Protein AF-A0A955XQ54-F1 (afdb_monomer_lite)

Sequence (268 aa):
TLQIRGTPEPMAGLVHAFRVGNFIPEPGVRHPVYFVSRCQRRDYAEAIDALRSRQDGAPFAVMLPTDRFIAEDTLRQMSALGVPLLPLSDVIGLSASGLAALADPLRFFAGIGRRGAGPAPVSAEVVARAVVCRPGGDPTWRDLDEPAYRDLVAAVDEYEIFADERGRTAARTIDGERQRRTGIQASYFQLLRACAEYRGYYDPGADLRFDEIYKDPKQNFVRARQAIDVKTNDNWKLFKSRIVDNHAEYEFSPDPNTSFALVFQPTS

Radius of gyration: 21.2 Å; chains: 1; bounding box: 57×49×60 Å

Secondary structure (DSSP, 8-state):
--------EE-TT-TTEEEEEEE-SSTT--EEEEEE--SSHHHHHHHHHHHHHHHTT---EEEES-STTS-HHHHHHHHHTT--EEEHHHHEEEETTEEEE-S-HHHHHTTTT--SS---SS-----EEEEEE-TTS--EEEEE-HHHHHHHHHTGGGSSEEEETTTTEEEEEETTEEEEE----HHHHHHHHHHHHSSS-B-TTTSGGGTTT-S-HHHHHHHHHHHHS-EETTEESSEEEEEETTEEEEEE-PPTT--EEEEEPPP-

Foldseek 3Di:
DFDFDDDWADDPPQPQKTFRGWGDPDPPDTATEMEDEDDAQVSVVVNVVVVVVVCVLPWHEYEYCACPHHDVVNVVVCLQSLHFYHHCVQQWDQDPVGIDGPDDVCVRCVRTRVRPPHDDPPNQPQFWWKFWDAFQGDTDIDGDHPVRVVVVVVCLVNAQFEAALVQQKIWHADPNDIDIDHPHDNLLLVLVVCQAPDDPWADQVPPPPQVPVDPCRPVSPVVSQVRTWDADPNATQAWGWDADPNDIIIHGDGDHRHTYMHIHGDDD

pLDDT: mean 82.45, std 13.75, range [33.75, 98.38]

Structure (mmCIF, N/CA/C/O backbone):
data_AF-A0A955XQ54-F1
#
_entry.id   AF-A0A955XQ54-F1
#
loop_
_atom_site.group_PDB
_atom_site.id
_atom_site.type_symbol
_atom_site.label_atom_id
_atom_site.label_alt_id
_atom_site.label_comp_id
_atom_site.label_asym_id
_atom_site.label_entity_id
_atom_site.label_seq_id
_atom_site.pdbx_PDB_ins_code
_atom_site.Cartn_x
_atom_site.Cartn_y
_atom_site.Cartn_z
_atom_site.occupancy
_atom_site.B_iso_or_equiv
_atom_site.auth_seq_id
_atom_site.auth_comp_id
_atom_site.auth_asym_id
_atom_site.auth_atom_id
_atom_site.pdbx_PDB_model_num
ATOM 1 N N . THR A 1 1 ? -25.061 16.504 7.831 1.00 39.47 1 THR A N 1
ATOM 2 C CA . THR A 1 1 ? -24.069 17.169 8.705 1.00 39.47 1 THR A CA 1
ATOM 3 C C . THR A 1 1 ? -23.792 16.276 9.890 1.00 39.47 1 THR A C 1
ATOM 5 O O . THR A 1 1 ? -24.739 15.950 10.598 1.00 39.47 1 THR A O 1
ATOM 8 N N . LEU A 1 2 ? -22.549 15.827 10.090 1.00 43.78 2 LEU A N 1
ATOM 9 C CA . LEU A 1 2 ? -22.198 15.045 11.277 1.00 43.78 2 LEU A CA 1
ATOM 10 C C . LEU A 1 2 ? -22.283 15.957 12.501 1.00 43.78 2 LEU A C 1
ATOM 12 O O . LEU A 1 2 ? -21.568 16.951 12.583 1.00 43.78 2 LEU A O 1
ATOM 16 N N . GLN A 1 3 ? -23.182 15.654 13.429 1.00 48.12 3 GLN A N 1
ATOM 17 C CA . GLN A 1 3 ? -23.269 16.384 14.687 1.00 48.12 3 GLN A CA 1
ATOM 18 C C . GLN A 1 3 ? -22.650 15.532 15.788 1.00 48.12 3 GLN A C 1
ATOM 20 O O . GLN A 1 3 ? -23.356 14.832 16.508 1.00 48.12 3 GLN A O 1
ATOM 25 N N . ILE A 1 4 ? -21.325 15.604 15.923 1.00 53.31 4 ILE A N 1
ATOM 26 C CA . ILE A 1 4 ? -20.666 15.157 17.151 1.00 53.31 4 ILE A CA 1
ATOM 27 C C . ILE A 1 4 ? -21.007 16.207 18.212 1.00 53.31 4 ILE A C 1
ATOM 29 O O . ILE A 1 4 ? -20.434 17.293 18.239 1.00 53.31 4 ILE A O 1
ATOM 33 N N . ARG A 1 5 ? -22.026 15.924 19.026 1.00 52.56 5 ARG A N 1
ATOM 34 C CA . ARG A 1 5 ? -22.402 16.755 20.174 1.00 52.56 5 ARG A CA 1
ATOM 35 C C . ARG A 1 5 ? -21.844 16.104 21.436 1.00 52.56 5 ARG A C 1
ATOM 37 O O . ARG A 1 5 ? -22.238 14.984 21.763 1.00 52.56 5 ARG A O 1
ATOM 44 N N . GLY A 1 6 ? -20.945 16.794 22.127 1.00 57.03 6 GLY A N 1
ATOM 45 C CA . GLY A 1 6 ? -20.394 16.343 23.401 1.00 57.03 6 GLY A CA 1
ATOM 46 C C . GLY A 1 6 ? -19.172 17.153 23.815 1.00 57.03 6 GLY A C 1
ATOM 47 O O . GLY A 1 6 ? -18.387 17.575 22.970 1.00 57.03 6 GLY A O 1
ATOM 48 N N . THR A 1 7 ? -19.021 17.371 25.117 1.00 71.88 7 THR A N 1
ATOM 49 C CA . THR A 1 7 ? -17.736 17.769 25.697 1.00 71.88 7 THR A CA 1
ATOM 50 C C . THR A 1 7 ? -16.864 16.513 25.762 1.00 71.88 7 THR A C 1
ATOM 52 O O . THR A 1 7 ? -17.395 15.463 26.123 1.00 71.88 7 THR A O 1
ATOM 55 N N . PRO A 1 8 ? -15.566 16.564 25.417 1.00 82.56 8 PRO A N 1
ATOM 56 C CA . PRO A 1 8 ? -14.686 15.414 25.583 1.00 82.56 8 PRO A CA 1
ATOM 57 C C . PRO A 1 8 ? -14.692 14.918 27.036 1.00 82.56 8 PRO A C 1
ATOM 59 O O . PRO A 1 8 ? -14.317 15.648 27.951 1.00 82.56 8 PRO A O 1
ATOM 62 N N . GLU A 1 9 ? -15.114 13.675 27.241 1.00 87.75 9 GLU A N 1
ATOM 63 C CA . GLU A 1 9 ? -15.200 13.030 28.552 1.00 87.75 9 GLU A CA 1
ATOM 64 C C . GLU A 1 9 ? -14.071 11.999 28.686 1.00 87.75 9 GLU A C 1
ATOM 66 O O . GLU A 1 9 ? -14.018 11.055 27.892 1.00 87.75 9 GLU A O 1
ATOM 71 N N . PRO A 1 10 ? -13.155 12.135 29.661 1.00 89.94 10 PRO A N 1
ATOM 72 C CA . PRO A 1 10 ? -12.117 11.137 29.895 1.00 89.94 10 PRO A CA 1
ATOM 73 C C . PRO A 1 10 ? -12.715 9.772 30.242 1.00 89.94 10 PRO A C 1
ATOM 75 O O . PRO A 1 10 ? -13.623 9.660 31.068 1.00 89.94 10 PRO A O 1
ATOM 78 N N . MET A 1 11 ? -12.169 8.709 29.656 1.00 91.44 11 MET A N 1
ATOM 79 C CA . MET A 1 11 ? -12.581 7.348 29.974 1.00 91.44 11 MET A CA 1
ATOM 80 C C . MET A 1 11 ? -11.874 6.874 31.242 1.00 91.44 11 MET A C 1
ATOM 82 O O . MET A 1 11 ? -10.660 6.687 31.25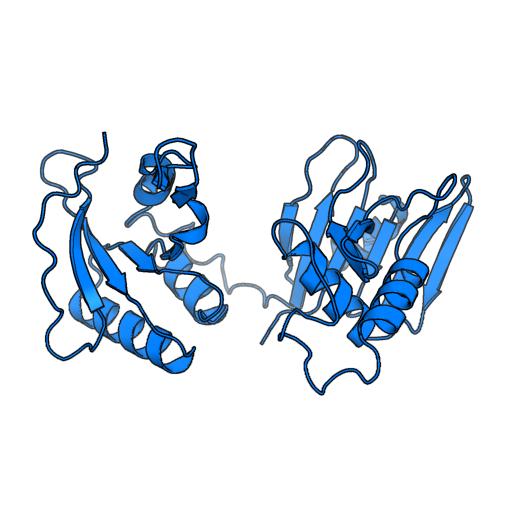6 1.00 91.44 11 MET A O 1
ATOM 86 N N . ALA A 1 12 ? -12.641 6.638 32.310 1.00 86.81 12 ALA A N 1
ATOM 87 C CA . ALA A 1 12 ? -12.102 6.228 33.607 1.00 86.81 12 ALA A CA 1
ATOM 88 C C . ALA A 1 12 ? -11.124 5.047 33.469 1.00 86.81 12 ALA A C 1
ATOM 90 O O . ALA A 1 12 ? -11.475 4.030 32.877 1.00 86.81 12 ALA A O 1
ATOM 91 N N . GLY A 1 13 ? -9.900 5.170 33.983 1.00 85.50 13 GLY A N 1
ATOM 92 C CA . GLY A 1 13 ? -8.890 4.103 33.938 1.00 85.50 13 GLY A CA 1
ATOM 93 C C . GLY A 1 13 ? -8.251 3.827 32.569 1.00 85.50 13 GLY A C 1
ATOM 94 O O . GLY A 1 13 ? -7.482 2.881 32.466 1.00 85.50 13 GLY A O 1
ATOM 95 N N . LEU A 1 14 ? -8.532 4.620 31.528 1.00 88.88 14 LEU A N 1
ATOM 96 C CA . LEU A 1 14 ? -7.862 4.521 30.228 1.00 88.88 14 LEU A CA 1
ATOM 97 C C . LEU A 1 14 ? -7.190 5.846 29.913 1.00 88.88 14 LEU A C 1
ATOM 99 O O . LEU A 1 14 ? -7.897 6.787 29.589 1.00 88.88 14 LEU A O 1
ATOM 103 N N . VAL A 1 15 ? -5.850 5.884 29.966 1.00 87.25 15 VAL A N 1
ATOM 104 C CA . VAL A 1 15 ? -5.035 7.119 29.946 1.00 87.25 15 VAL A CA 1
ATOM 105 C C . VAL A 1 15 ? -5.442 8.108 28.845 1.00 87.25 15 VAL A C 1
ATOM 107 O O . VAL A 1 15 ? -6.371 8.847 29.053 1.00 87.25 15 VAL A O 1
ATOM 110 N N . HIS A 1 16 ? -4.859 8.225 27.667 1.00 89.31 16 HIS A N 1
ATOM 111 C CA . HIS A 1 16 ? -5.304 9.248 26.699 1.00 89.31 16 HIS A CA 1
ATOM 112 C C . HIS A 1 16 ? -6.510 8.775 25.853 1.00 89.31 16 HIS A C 1
ATOM 114 O O . HIS A 1 16 ? -6.396 8.639 24.633 1.00 89.31 16 HIS A O 1
ATOM 120 N N . ALA A 1 17 ? -7.614 8.374 26.492 1.00 91.75 17 ALA A N 1
ATOM 121 C CA . ALA A 1 17 ? -8.844 7.937 25.825 1.00 91.75 17 ALA A CA 1
ATOM 122 C C . ALA A 1 17 ? -10.040 8.780 26.285 1.00 91.75 17 ALA A C 1
ATOM 124 O O . ALA A 1 17 ? -10.295 8.921 27.480 1.00 91.75 17 ALA A O 1
ATOM 125 N N . PHE A 1 18 ? -10.792 9.317 25.328 1.00 91.81 18 PHE A N 1
ATOM 126 C CA . PHE A 1 18 ? -11.895 10.241 25.579 1.00 91.81 18 PHE A CA 1
ATOM 127 C C . PHE A 1 18 ? -13.126 9.814 24.793 1.00 91.81 18 PHE A C 1
ATOM 129 O O . PHE A 1 18 ? -13.015 9.426 23.633 1.00 91.81 18 PHE A O 1
ATOM 136 N N . ARG A 1 19 ? -14.316 9.929 25.374 1.00 90.81 19 ARG A N 1
ATOM 137 C CA . ARG A 1 19 ? -15.561 9.951 24.607 1.00 90.81 19 ARG A CA 1
ATOM 138 C C . ARG A 1 19 ? -15.749 11.363 24.070 1.00 90.81 19 ARG A C 1
ATOM 140 O O . ARG A 1 19 ? -15.846 12.305 24.846 1.00 90.81 19 ARG A O 1
ATOM 147 N N . VAL A 1 20 ? -15.793 11.517 22.753 1.00 89.12 20 VAL A N 1
ATOM 148 C CA . VAL A 1 20 ? -15.894 12.839 22.105 1.00 89.12 20 VAL A CA 1
ATOM 149 C C . VAL A 1 20 ? -17.312 13.171 21.652 1.00 89.12 20 VAL A C 1
ATOM 151 O O . VAL A 1 20 ? -17.613 14.319 21.345 1.00 89.12 20 VAL A O 1
ATOM 154 N N . GLY A 1 21 ? -18.210 12.187 21.644 1.00 86.75 21 GLY A N 1
ATOM 155 C CA . GLY A 1 21 ? -19.627 12.408 21.396 1.00 86.75 21 GLY A CA 1
ATOM 156 C C . GLY A 1 21 ? -20.337 11.138 20.958 1.00 86.75 21 GLY A C 1
ATOM 157 O O . GLY A 1 21 ? -19.950 10.028 21.330 1.00 86.75 21 GLY A O 1
ATOM 158 N N . ASN A 1 22 ? -21.399 11.314 20.173 1.00 84.69 22 ASN A N 1
ATOM 159 C CA . ASN A 1 22 ? -22.160 10.217 19.592 1.00 84.69 22 ASN A CA 1
ATOM 160 C C . ASN A 1 22 ? -22.421 10.478 18.107 1.00 84.69 22 ASN A C 1
ATOM 162 O O . ASN A 1 22 ? -22.741 11.602 17.720 1.00 84.69 22 ASN A O 1
ATOM 166 N N . PHE A 1 23 ? -22.336 9.426 17.302 1.00 80.81 23 PHE A N 1
ATOM 167 C CA . PHE A 1 23 ? -22.879 9.382 15.956 1.00 80.81 23 PHE A CA 1
ATOM 168 C C . PHE A 1 23 ? -24.350 8.958 16.018 1.00 80.81 23 PHE A C 1
ATOM 170 O O . PHE A 1 23 ? -24.703 8.005 16.715 1.00 80.81 23 PHE A O 1
ATOM 177 N N . ILE A 1 24 ? -25.207 9.694 15.310 1.00 77.94 24 ILE A N 1
ATOM 178 C CA . ILE A 1 24 ? -26.658 9.488 15.284 1.00 77.94 24 ILE A CA 1
ATOM 179 C C . ILE A 1 24 ? -27.052 9.272 13.819 1.00 77.94 24 ILE A C 1
ATOM 181 O O . ILE A 1 24 ? -27.265 10.261 13.114 1.00 77.94 24 ILE A O 1
ATOM 185 N N . PRO A 1 25 ? -27.076 8.018 13.330 1.00 70.12 25 PRO A N 1
ATOM 186 C CA . PRO A 1 25 ? -27.457 7.738 11.947 1.00 70.12 25 PRO A CA 1
ATOM 187 C C . PRO A 1 25 ? -28.949 7.988 11.712 1.00 70.12 25 PRO A C 1
ATOM 189 O O . PRO A 1 25 ? -29.330 8.525 10.677 1.00 70.12 25 PRO A O 1
ATOM 192 N N . GLU A 1 26 ? -29.781 7.636 12.694 1.00 70.56 26 GLU A N 1
ATOM 193 C CA . GLU A 1 26 ? -31.239 7.745 12.659 1.00 70.56 26 GLU A CA 1
ATOM 194 C C . GLU A 1 26 ? -31.766 8.175 14.040 1.00 70.56 26 GLU A C 1
ATOM 196 O O . GLU A 1 26 ? -31.098 7.947 15.059 1.00 70.56 26 GLU A O 1
ATOM 201 N N . PRO A 1 27 ? -32.954 8.802 14.122 1.00 71.62 27 PRO A N 1
ATOM 202 C CA . PRO A 1 27 ? -33.563 9.160 15.398 1.00 71.62 27 PRO A CA 1
ATOM 203 C C . PRO A 1 27 ? -33.673 7.949 16.339 1.00 71.62 27 PRO A C 1
ATOM 205 O O . PRO A 1 27 ? -34.246 6.926 15.989 1.00 71.62 27 PRO A O 1
ATOM 208 N N . GLY A 1 28 ? -33.129 8.071 17.552 1.00 73.12 28 GLY A N 1
ATOM 209 C CA . GLY A 1 28 ? -33.161 7.010 18.569 1.00 73.12 28 GLY A CA 1
ATOM 210 C C . GLY A 1 28 ? -31.964 6.053 18.556 1.00 73.12 28 GLY A C 1
ATOM 211 O O . GLY A 1 28 ? -31.712 5.412 19.573 1.00 73.12 28 GLY A O 1
ATOM 212 N N . VAL A 1 29 ? -31.164 6.023 17.486 1.00 76.62 29 VAL A N 1
ATOM 213 C CA . VAL A 1 29 ? -29.937 5.214 17.410 1.00 76.62 29 VAL A CA 1
ATOM 214 C C . VAL A 1 29 ? -28.728 6.090 17.735 1.00 76.62 29 VAL A C 1
ATOM 216 O O . VAL A 1 29 ? -28.524 7.135 17.120 1.00 76.62 29 VAL A O 1
ATOM 219 N N . ARG A 1 30 ? -27.924 5.693 18.729 1.00 83.12 30 ARG A N 1
ATOM 220 C CA . ARG A 1 30 ? -26.736 6.448 19.155 1.00 83.12 30 ARG A CA 1
ATOM 221 C C . ARG A 1 30 ? -25.546 5.520 19.315 1.00 83.12 30 ARG A C 1
ATOM 223 O O . ARG A 1 30 ? -25.596 4.590 20.113 1.00 83.12 30 ARG A O 1
ATOM 230 N N . HIS A 1 31 ? -24.467 5.835 18.615 1.00 86.00 31 HIS A N 1
ATOM 231 C CA . HIS A 1 31 ? -23.205 5.116 18.722 1.00 86.00 31 HIS A CA 1
ATOM 232 C C . HIS A 1 31 ? -22.140 6.032 19.317 1.00 86.00 31 HIS A C 1
ATOM 234 O O . HIS A 1 31 ? -21.920 7.116 18.770 1.00 86.00 31 HIS A O 1
ATOM 240 N N . PRO A 1 32 ? -21.479 5.661 20.424 1.00 90.06 32 PRO A N 1
ATOM 241 C CA . PRO A 1 32 ? -20.440 6.497 20.991 1.00 90.06 32 PRO A CA 1
ATOM 242 C C . PRO A 1 32 ? -19.236 6.575 20.051 1.00 90.06 32 PRO A C 1
ATOM 244 O O . PRO A 1 32 ? -18.858 5.605 19.392 1.00 90.06 32 PRO A O 1
ATOM 247 N N . VAL A 1 33 ? -18.638 7.762 20.007 1.00 89.44 33 VAL A N 1
ATOM 248 C CA . VAL A 1 33 ? -17.391 8.021 19.291 1.00 89.44 33 VA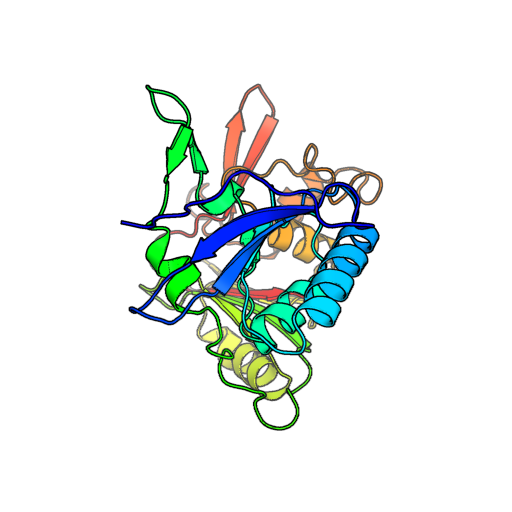L A CA 1
ATOM 249 C C . VAL A 1 33 ? -16.317 8.303 20.328 1.00 89.44 33 VAL A C 1
ATOM 251 O O . VAL A 1 33 ? -16.465 9.205 21.161 1.00 89.44 33 VAL A O 1
ATOM 254 N N . TYR A 1 34 ? -15.248 7.520 20.280 1.00 93.25 34 TYR A N 1
ATOM 255 C CA . TYR A 1 34 ? -14.091 7.669 21.149 1.00 93.25 34 TYR A CA 1
ATOM 256 C C . TYR A 1 34 ? -12.928 8.282 20.385 1.00 93.25 34 TYR A C 1
ATOM 258 O O . TYR A 1 34 ? -12.768 8.026 19.201 1.00 93.25 34 TYR A O 1
ATOM 266 N N . PHE A 1 35 ? -12.097 9.057 21.065 1.00 92.69 35 PHE A N 1
ATOM 267 C CA . PHE A 1 35 ? -10.780 9.458 20.600 1.00 92.69 35 PHE A CA 1
ATOM 268 C C . PHE A 1 35 ? -9.726 8.777 21.466 1.00 92.69 35 PHE A C 1
ATOM 270 O O . PHE A 1 35 ? -9.763 8.888 22.695 1.00 92.69 35 PHE A O 1
ATOM 277 N N . VAL A 1 36 ? -8.789 8.076 20.834 1.00 93.50 36 VAL A N 1
ATOM 278 C CA . VAL A 1 36 ? -7.686 7.390 21.508 1.00 93.50 36 VAL A CA 1
ATOM 279 C C . VAL A 1 36 ? -6.380 7.876 20.907 1.00 93.50 36 VAL A C 1
ATOM 281 O O . VAL A 1 36 ? -6.155 7.743 19.709 1.00 93.50 36 VAL A O 1
ATOM 284 N N . SER A 1 37 ? -5.506 8.416 21.753 1.00 92.62 37 SER A N 1
ATOM 285 C CA . SER A 1 37 ? -4.156 8.824 21.365 1.00 92.62 37 SER A CA 1
ATOM 286 C C . SER A 1 37 ? -3.135 7.994 22.133 1.00 92.62 37 SER A C 1
ATOM 288 O O . SER A 1 37 ? -3.130 7.996 23.361 1.00 92.62 37 SER A O 1
ATOM 290 N N . ARG A 1 38 ? -2.295 7.234 21.438 1.00 88.69 38 ARG A N 1
ATOM 291 C CA . ARG A 1 38 ? -1.159 6.492 22.005 1.00 88.69 38 ARG A CA 1
ATOM 292 C C . ARG A 1 38 ? 0.015 6.544 21.032 1.00 88.69 38 ARG A C 1
ATOM 294 O O . ARG A 1 38 ? -0.161 6.870 19.858 1.00 88.69 38 ARG A O 1
ATOM 301 N N . CYS A 1 39 ? 1.197 6.193 21.527 1.00 85.31 39 CYS A N 1
ATOM 302 C CA . CYS A 1 39 ? 2.436 6.190 20.746 1.00 85.31 39 CYS A CA 1
ATOM 303 C C . CYS A 1 39 ? 3.047 4.785 20.602 1.00 85.31 39 CYS A C 1
ATOM 305 O O . CYS A 1 39 ? 4.140 4.653 20.060 1.00 85.31 39 CYS A O 1
ATOM 307 N N . GLN A 1 40 ? 2.376 3.739 21.098 1.00 81.31 40 GLN A N 1
ATOM 308 C CA . GLN A 1 40 ? 2.851 2.354 21.040 1.00 81.31 40 GLN A CA 1
ATOM 309 C C . GLN A 1 40 ? 1.722 1.392 20.656 1.00 81.31 40 GLN A C 1
ATOM 311 O O . GLN A 1 40 ? 0.567 1.594 21.036 1.00 81.31 40 GLN A O 1
ATOM 316 N N . ARG A 1 41 ? 2.074 0.312 19.940 1.00 82.31 41 ARG A N 1
ATOM 317 C CA . ARG A 1 41 ? 1.126 -0.726 19.484 1.00 82.31 41 ARG A CA 1
ATOM 318 C C . ARG A 1 41 ? 0.385 -1.397 20.636 1.00 82.31 41 ARG A C 1
ATOM 320 O O . ARG A 1 41 ? -0.835 -1.528 20.593 1.00 82.31 41 ARG A O 1
ATOM 327 N N . ARG A 1 42 ? 1.122 -1.781 21.683 1.00 81.06 42 ARG A N 1
ATOM 328 C CA . ARG A 1 42 ? 0.566 -2.441 22.872 1.00 81.06 42 ARG A CA 1
ATOM 329 C C . ARG A 1 42 ? -0.487 -1.573 23.562 1.00 81.06 42 ARG A C 1
ATOM 331 O O . ARG A 1 42 ? -1.561 -2.068 23.882 1.00 81.06 42 ARG A O 1
ATOM 338 N N . ASP A 1 43 ? -0.204 -0.284 23.722 1.00 85.38 43 ASP A N 1
ATOM 339 C CA . ASP A 1 43 ? -1.107 0.641 24.412 1.00 85.38 43 ASP A CA 1
ATOM 340 C C . ASP A 1 43 ? -2.409 0.871 23.636 1.00 85.38 43 ASP A C 1
ATOM 342 O O . ASP A 1 43 ? -3.467 1.074 24.237 1.00 85.38 43 ASP A O 1
ATOM 346 N N . TYR A 1 44 ? -2.346 0.861 22.299 1.00 87.62 44 TYR A N 1
ATOM 347 C CA . TYR A 1 44 ? -3.544 0.925 21.464 1.00 87.62 44 TYR A CA 1
ATOM 348 C C . TYR A 1 44 ? -4.391 -0.334 21.600 1.00 87.62 44 TYR A C 1
ATOM 350 O O . TYR A 1 44 ? -5.600 -0.210 21.789 1.00 87.62 44 TYR A O 1
ATOM 358 N N . ALA A 1 45 ? -3.774 -1.519 21.542 1.00 84.94 45 ALA A N 1
ATOM 359 C CA . ALA A 1 45 ? -4.486 -2.783 21.717 1.00 84.94 45 ALA A CA 1
ATOM 360 C C . ALA A 1 45 ? -5.203 -2.829 23.076 1.00 84.94 45 ALA A C 1
ATOM 362 O O . ALA A 1 45 ? -6.406 -3.071 23.124 1.00 84.94 45 ALA A O 1
ATOM 363 N N . GLU A 1 46 ? -4.505 -2.473 24.160 1.00 87.19 46 GLU A N 1
ATOM 364 C CA . GLU A 1 46 ? -5.081 -2.420 25.509 1.00 87.19 46 GLU A CA 1
ATOM 365 C C . GLU A 1 46 ? -6.256 -1.433 25.605 1.00 87.19 46 GLU A C 1
ATOM 367 O O . GLU A 1 46 ? -7.323 -1.768 26.126 1.00 87.19 46 GLU A O 1
ATOM 372 N N . ALA A 1 47 ? -6.093 -0.217 25.072 1.00 91.19 47 ALA A N 1
ATOM 373 C CA . ALA A 1 47 ? -7.147 0.791 25.105 1.00 91.19 47 ALA A CA 1
ATOM 374 C C . ALA A 1 47 ? -8.383 0.360 24.300 1.00 91.19 47 ALA A C 1
ATOM 376 O O . ALA A 1 47 ? -9.512 0.541 24.761 1.00 91.19 47 ALA A O 1
ATOM 377 N N . ILE A 1 48 ? -8.179 -0.218 23.114 1.00 90.00 48 ILE A N 1
ATOM 378 C CA . ILE A 1 48 ? -9.253 -0.694 22.238 1.00 90.00 48 ILE A CA 1
ATOM 379 C C . ILE A 1 48 ? -9.983 -1.883 22.872 1.00 90.00 48 ILE A C 1
ATOM 381 O O . ILE A 1 48 ? -11.217 -1.895 22.902 1.00 90.00 48 ILE A O 1
ATOM 385 N N . ASP A 1 49 ? -9.252 -2.838 23.448 1.00 88.19 49 ASP A N 1
ATOM 386 C CA . ASP A 1 49 ? -9.835 -3.984 24.146 1.00 88.19 49 ASP A CA 1
ATOM 387 C C . ASP A 1 49 ? -10.669 -3.560 25.354 1.00 88.19 49 ASP A C 1
ATOM 389 O O . ASP A 1 49 ? -11.779 -4.063 25.562 1.00 88.19 49 ASP A O 1
ATOM 393 N N . ALA A 1 50 ? -10.178 -2.589 26.122 1.00 89.88 50 ALA A N 1
ATOM 394 C CA . ALA A 1 50 ? -10.912 -2.054 27.255 1.00 89.88 50 ALA A CA 1
ATOM 395 C C . ALA A 1 50 ? -12.176 -1.294 26.828 1.00 89.88 50 ALA A C 1
ATOM 397 O O . ALA A 1 50 ? -13.218 -1.434 27.473 1.00 89.88 50 ALA A O 1
ATOM 398 N N . LEU A 1 51 ? -12.120 -0.515 25.740 1.00 90.94 51 LEU A N 1
ATOM 399 C CA . LEU A 1 51 ? -13.309 0.128 25.174 1.00 90.94 51 LEU A CA 1
ATOM 400 C C . LEU A 1 51 ? -14.332 -0.918 24.727 1.00 90.94 51 LEU A C 1
ATOM 402 O O . LEU A 1 51 ? -15.500 -0.811 25.096 1.00 90.94 51 LEU A O 1
ATOM 406 N N . ARG A 1 52 ? -13.887 -1.961 24.019 1.00 88.44 52 ARG A N 1
ATOM 407 C CA . ARG A 1 52 ? -14.737 -3.069 23.572 1.00 88.44 52 ARG A CA 1
ATOM 408 C C . ARG A 1 52 ? -15.436 -3.760 24.739 1.00 88.44 52 ARG A C 1
ATOM 410 O O . ARG A 1 52 ? -16.650 -3.932 24.694 1.00 88.44 52 ARG A O 1
ATOM 417 N N . SER A 1 53 ? -14.683 -4.122 25.778 1.00 86.56 53 SER A N 1
ATOM 418 C CA . SER A 1 53 ? -15.224 -4.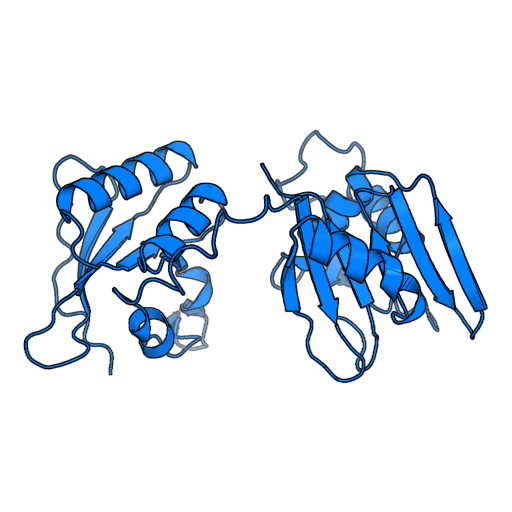771 26.979 1.00 86.56 53 SER A CA 1
ATOM 419 C C . SER A 1 53 ? -16.313 -3.918 27.641 1.00 86.56 53 SER A C 1
ATOM 421 O O . SER A 1 53 ? -17.361 -4.424 28.027 1.00 86.56 53 SER A O 1
ATOM 423 N N . ARG A 1 54 ? -16.128 -2.592 27.676 1.00 88.06 54 ARG A N 1
ATOM 424 C CA . ARG A 1 54 ? -17.105 -1.650 28.250 1.00 88.06 54 ARG A CA 1
ATOM 425 C C . ARG A 1 54 ? -18.349 -1.427 27.402 1.00 88.06 54 ARG A C 1
ATOM 427 O O . ARG A 1 54 ? -19.349 -0.969 27.942 1.00 88.06 54 ARG A O 1
ATOM 434 N N . GLN A 1 55 ? -18.272 -1.658 26.094 1.00 87.25 55 GLN A N 1
ATOM 435 C CA . GLN A 1 55 ? -19.431 -1.510 25.217 1.00 87.25 55 GLN A CA 1
ATOM 436 C C . GLN A 1 55 ? -20.347 -2.732 25.233 1.00 87.25 55 GLN A C 1
ATOM 438 O O . GLN A 1 55 ? -21.462 -2.622 24.742 1.00 87.25 55 GLN A O 1
ATOM 443 N N . ASP A 1 56 ? -19.906 -3.871 25.777 1.00 82.06 56 ASP A N 1
ATOM 444 C CA . ASP A 1 56 ? -20.715 -5.095 25.877 1.00 82.06 56 ASP A CA 1
ATOM 445 C C . ASP A 1 56 ? -21.390 -5.482 24.541 1.00 82.06 56 ASP A C 1
ATOM 447 O O . ASP A 1 56 ? -22.582 -5.757 24.440 1.00 82.06 56 ASP A O 1
ATOM 451 N N . GLY A 1 57 ? -20.619 -5.399 23.451 1.00 75.88 57 GLY A N 1
ATOM 452 C CA . GLY A 1 57 ? -21.100 -5.685 22.095 1.00 75.88 57 GLY A CA 1
ATOM 453 C C . GLY A 1 57 ? -21.898 -4.560 21.421 1.00 75.88 57 GLY A C 1
ATOM 454 O O . GLY A 1 57 ? -22.236 -4.699 20.243 1.00 75.88 57 GLY A O 1
ATOM 455 N N . ALA A 1 58 ? -22.160 -3.440 22.102 1.00 82.38 58 ALA A N 1
ATOM 456 C CA . ALA A 1 58 ? -22.760 -2.263 21.484 1.00 82.38 58 ALA A CA 1
ATOM 457 C C . ALA A 1 58 ? -21.815 -1.649 20.429 1.00 82.38 58 ALA A C 1
ATOM 459 O O . ALA A 1 58 ? -20.608 -1.544 20.668 1.00 82.38 58 ALA A O 1
ATOM 460 N N . PRO A 1 59 ? -22.328 -1.203 19.268 1.00 85.44 59 PRO A N 1
ATOM 461 C CA . PRO A 1 59 ? -21.488 -0.586 18.252 1.00 85.44 59 PRO A CA 1
ATOM 462 C C . PRO A 1 59 ? -20.969 0.791 18.653 1.00 85.44 59 PRO A C 1
ATOM 464 O O . PRO A 1 59 ? -21.719 1.623 19.167 1.00 85.44 59 PRO A O 1
ATOM 467 N N . PHE A 1 60 ? -19.712 1.058 18.317 1.00 90.94 60 PHE A N 1
ATOM 468 C CA . PHE A 1 60 ? -19.025 2.321 18.563 1.00 90.94 60 PHE A CA 1
ATOM 469 C C . PHE A 1 60 ? -18.029 2.617 17.440 1.00 90.94 60 PHE A C 1
ATOM 471 O O . PHE A 1 60 ? -17.790 1.771 16.580 1.00 90.94 60 PHE A O 1
ATOM 478 N N . ALA A 1 61 ? -17.444 3.812 17.454 1.00 89.56 61 ALA A N 1
ATOM 479 C CA . ALA A 1 61 ? -16.338 4.184 16.576 1.00 89.56 61 ALA A CA 1
ATOM 480 C C . ALA A 1 61 ? -15.153 4.712 17.379 1.00 89.56 61 ALA A C 1
ATOM 482 O O . ALA A 1 61 ? -15.327 5.277 18.465 1.00 89.56 61 ALA A O 1
ATOM 483 N N . VAL A 1 62 ? -13.956 4.578 16.814 1.00 91.00 62 VAL A N 1
ATOM 484 C CA . VAL A 1 62 ? -12.731 5.122 17.402 1.00 91.00 62 VAL A CA 1
ATOM 485 C C . VAL A 1 62 ? -12.039 6.024 16.396 1.00 91.00 62 VAL A C 1
ATOM 487 O O . VAL A 1 62 ? -11.780 5.639 15.264 1.00 91.00 62 VAL A O 1
ATOM 490 N N . MET A 1 63 ? -11.713 7.228 16.833 1.00 90.06 63 MET A N 1
ATOM 491 C CA . MET A 1 63 ? -10.859 8.185 16.157 1.00 90.06 63 MET A CA 1
ATOM 492 C C . MET A 1 63 ? -9.463 8.099 16.767 1.00 90.06 63 MET A C 1
ATOM 494 O O . MET A 1 63 ? -9.308 8.037 17.988 1.00 90.06 63 MET A O 1
ATOM 498 N N . LEU A 1 64 ? -8.447 8.118 15.920 1.00 90.75 64 LEU A N 1
ATOM 499 C CA . LEU A 1 64 ? -7.039 8.045 16.307 1.00 90.75 64 LEU A CA 1
ATOM 500 C C . LEU A 1 64 ? -6.248 9.094 15.525 1.00 90.75 64 LEU A C 1
ATOM 502 O O . LEU A 1 64 ? -6.624 9.396 14.399 1.00 90.75 64 LEU A O 1
ATOM 506 N N . PRO A 1 65 ? -5.153 9.658 16.060 1.00 87.44 65 PRO A N 1
ATOM 507 C CA . PRO A 1 65 ? -4.325 10.604 15.311 1.00 87.44 65 PRO A CA 1
ATOM 508 C C . PRO A 1 65 ? -3.817 10.039 13.973 1.00 87.44 65 PRO A C 1
ATOM 510 O O . PRO A 1 65 ? -3.891 10.712 12.949 1.00 87.44 65 PRO A O 1
ATOM 513 N N . THR A 1 66 ? -3.324 8.799 13.991 1.00 81.19 66 THR A N 1
ATOM 514 C CA . THR A 1 66 ? -2.749 8.070 12.850 1.00 81.19 66 THR A CA 1
ATOM 515 C C . THR A 1 66 ? -2.816 6.567 13.121 1.00 81.19 66 THR A C 1
ATOM 517 O O . THR A 1 66 ? -2.795 6.147 14.281 1.00 81.19 66 THR A O 1
ATOM 520 N N . ASP A 1 67 ? -2.897 5.760 12.068 1.00 80.50 67 ASP A N 1
ATOM 521 C CA . ASP A 1 67 ? -2.891 4.295 12.121 1.00 80.50 67 ASP A CA 1
ATOM 522 C C . ASP A 1 67 ? -1.487 3.684 12.253 1.00 80.50 67 ASP A C 1
ATOM 524 O O . ASP A 1 67 ? -1.371 2.489 12.516 1.00 80.50 67 ASP A O 1
ATOM 528 N N . ARG A 1 68 ? -0.419 4.492 12.163 1.00 79.69 68 ARG A N 1
ATOM 529 C CA . ARG A 1 68 ? 0.993 4.057 12.222 1.00 79.69 68 ARG A CA 1
ATOM 530 C C . ARG A 1 68 ? 1.321 3.105 13.380 1.00 79.69 68 ARG A C 1
ATOM 532 O O . ARG A 1 68 ? 2.225 2.277 13.274 1.00 79.69 68 ARG A O 1
ATOM 539 N N . PHE A 1 69 ? 0.629 3.256 14.504 1.00 83.81 69 PHE A N 1
ATOM 540 C CA . PHE A 1 69 ? 0.855 2.477 15.721 1.00 83.81 69 PHE A CA 1
ATOM 541 C C . PHE A 1 69 ? -0.240 1.440 15.986 1.00 83.81 69 PHE A C 1
ATOM 543 O O . PHE A 1 69 ? -0.274 0.879 17.074 1.00 83.81 69 PHE A O 1
ATOM 550 N N . ILE A 1 70 ? -1.133 1.175 15.036 1.00 81.7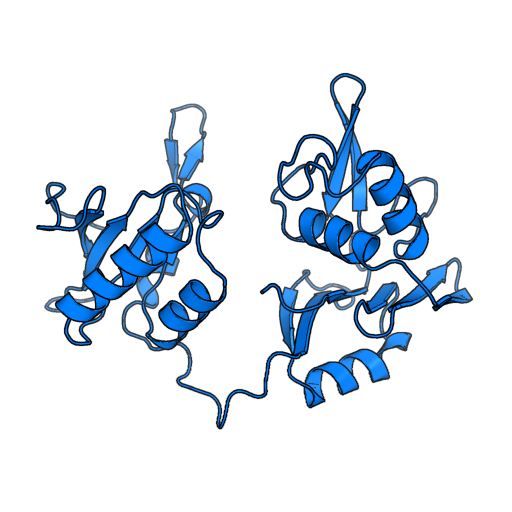5 70 ILE A N 1
ATOM 551 C CA . ILE A 1 70 ? -2.144 0.126 15.160 1.00 81.75 70 ILE A CA 1
ATOM 552 C C . ILE A 1 70 ? -1.597 -1.146 14.511 1.00 81.75 70 ILE A C 1
ATOM 554 O O . ILE A 1 70 ? -1.106 -1.118 13.386 1.00 81.75 70 ILE A O 1
ATOM 558 N N . ALA A 1 71 ? -1.647 -2.267 15.230 1.00 77.56 71 ALA A N 1
ATOM 559 C CA . ALA A 1 71 ? -1.296 -3.562 14.654 1.00 77.56 71 ALA A CA 1
ATOM 560 C C . ALA A 1 71 ? -2.359 -4.000 13.631 1.00 77.56 71 ALA A C 1
ATOM 562 O O . ALA A 1 71 ? -3.552 -3.748 13.827 1.00 77.56 71 ALA A O 1
ATOM 563 N N . GLU A 1 72 ? -1.952 -4.696 12.567 1.00 72.31 72 GLU A N 1
ATOM 564 C CA . GLU A 1 72 ? -2.887 -5.168 11.534 1.00 72.31 72 GLU A CA 1
ATOM 565 C C . GLU A 1 72 ? -3.968 -6.094 12.099 1.00 72.31 72 GLU A C 1
ATOM 567 O O . GLU A 1 72 ? -5.129 -6.002 11.701 1.00 72.31 72 GLU A O 1
ATOM 572 N N . ASP A 1 73 ? -3.634 -6.916 13.093 1.00 70.75 73 ASP A N 1
ATOM 573 C CA . ASP A 1 73 ? -4.613 -7.771 13.770 1.00 70.75 73 ASP A CA 1
ATOM 574 C C . ASP A 1 73 ? -5.677 -6.969 14.521 1.00 70.75 73 ASP A C 1
ATOM 576 O O . ASP A 1 73 ? -6.854 -7.328 14.493 1.00 70.75 73 ASP A O 1
ATOM 580 N N . THR A 1 74 ? -5.302 -5.839 15.126 1.00 77.88 74 THR A N 1
ATOM 581 C CA . THR A 1 74 ? -6.260 -4.925 15.760 1.00 77.88 74 THR A CA 1
ATOM 582 C C . THR A 1 74 ? -7.177 -4.284 14.716 1.00 77.88 74 THR A C 1
ATOM 584 O O . THR A 1 74 ? -8.387 -4.211 14.935 1.00 77.88 74 THR A O 1
ATOM 587 N N . LEU A 1 75 ? -6.638 -3.876 13.558 1.00 77.12 75 LEU A N 1
ATOM 588 C CA . LEU A 1 75 ? -7.439 -3.363 12.436 1.00 77.12 75 LEU A CA 1
ATOM 589 C C . LEU A 1 75 ? -8.432 -4.420 11.930 1.00 77.12 75 LEU A C 1
ATOM 591 O O . LEU A 1 75 ? -9.627 -4.135 11.814 1.00 77.12 75 LEU A O 1
ATOM 595 N N . ARG A 1 76 ? -7.963 -5.654 11.691 1.00 71.69 76 ARG A N 1
ATOM 596 C CA . ARG A 1 76 ? -8.804 -6.789 11.271 1.00 71.69 76 ARG A CA 1
ATOM 597 C C . ARG A 1 76 ? -9.908 -7.078 12.277 1.00 71.69 76 ARG A C 1
ATOM 599 O O . ARG A 1 76 ? -11.073 -7.185 11.894 1.00 71.69 76 ARG A O 1
ATOM 606 N N . GLN A 1 77 ? -9.559 -7.177 13.557 1.00 76.50 77 GLN A N 1
ATOM 607 C CA . GLN A 1 77 ? -10.512 -7.477 14.620 1.00 76.50 77 GLN A CA 1
ATOM 608 C C . GLN A 1 77 ? -11.589 -6.395 14.731 1.00 76.50 77 GLN A C 1
ATOM 610 O O . GLN A 1 77 ? -12.768 -6.712 14.878 1.00 76.50 77 GLN A O 1
ATOM 615 N N . MET A 1 78 ? -11.209 -5.121 14.625 1.00 81.00 78 MET A N 1
ATOM 616 C CA . MET A 1 78 ? -12.157 -4.008 14.674 1.00 81.00 78 MET A CA 1
ATOM 617 C C . MET A 1 78 ? -13.085 -3.978 13.465 1.00 81.00 78 MET A C 1
ATOM 619 O O . MET A 1 78 ? -14.299 -3.839 13.630 1.00 81.00 78 MET A O 1
ATOM 623 N N . SER A 1 79 ? -12.543 -4.232 12.275 1.00 76.25 79 SER A N 1
ATOM 624 C CA . SER A 1 79 ? -13.334 -4.375 11.052 1.00 76.25 79 SER A CA 1
ATOM 625 C C . SER A 1 79 ? -14.357 -5.517 11.151 1.00 76.25 79 SER A C 1
ATOM 627 O O . SER A 1 79 ? -15.548 -5.306 10.906 1.00 76.25 79 SER A O 1
ATOM 629 N N . ALA A 1 80 ? -13.936 -6.701 11.616 1.00 69.31 80 ALA A N 1
ATOM 630 C CA . ALA A 1 80 ? -14.815 -7.862 11.802 1.00 69.31 80 ALA A CA 1
ATOM 631 C C . ALA A 1 80 ? -15.961 -7.597 12.797 1.00 69.31 80 ALA A C 1
ATOM 633 O O . ALA A 1 80 ? -17.056 -8.150 12.678 1.00 69.31 80 ALA A O 1
ATOM 634 N N . LEU A 1 81 ? -15.719 -6.724 13.775 1.00 72.62 81 LEU A N 1
ATOM 635 C CA . LEU A 1 81 ? -16.709 -6.310 14.765 1.00 72.62 81 LEU A CA 1
ATOM 636 C C . LEU A 1 81 ? -17.589 -5.140 14.294 1.00 72.62 81 LEU A C 1
ATOM 638 O O . LEU A 1 81 ? -18.519 -4.766 15.006 1.00 72.62 81 LEU A O 1
ATOM 642 N N . GLY A 1 82 ? -17.340 -4.577 13.106 1.00 74.62 82 GLY A N 1
ATOM 643 C CA . GLY A 1 82 ? -18.060 -3.401 12.610 1.00 74.62 82 GLY A CA 1
ATOM 644 C C . GLY A 1 82 ? -17.762 -2.134 13.418 1.00 74.62 82 GLY A C 1
ATOM 645 O O . GLY A 1 82 ? -18.624 -1.259 13.534 1.00 74.62 82 GLY A O 1
ATOM 646 N N . VAL A 1 83 ? -16.568 -2.061 14.015 1.00 85.31 83 VAL A N 1
ATOM 647 C CA . VAL A 1 83 ? -16.066 -0.901 14.756 1.00 85.31 83 VAL A CA 1
ATOM 648 C C . VAL A 1 83 ? -15.113 -0.138 13.837 1.00 85.31 83 VAL A C 1
ATOM 650 O O . VAL A 1 83 ? -13.970 -0.563 13.653 1.00 85.31 83 VAL A O 1
ATOM 653 N N . PRO A 1 84 ? -15.544 0.974 13.221 1.00 84.19 84 PRO A N 1
ATOM 654 C CA . PRO A 1 84 ? -14.658 1.747 12.369 1.00 84.19 84 PRO A CA 1
ATOM 655 C C . PRO A 1 84 ? -13.566 2.427 13.201 1.00 84.19 84 PRO A C 1
ATOM 657 O O . PRO A 1 84 ? -13.839 3.106 14.198 1.00 84.19 84 PRO A O 1
ATOM 660 N N . LEU A 1 85 ? -12.329 2.250 12.741 1.00 86.44 85 LEU A N 1
ATOM 661 C CA . LEU A 1 85 ? -11.155 2.993 13.176 1.00 86.44 85 LEU A CA 1
ATOM 662 C C . LEU A 1 85 ? -10.911 4.118 12.166 1.00 86.44 85 LEU A C 1
ATOM 664 O O . LEU A 1 85 ? -10.737 3.851 10.980 1.00 86.44 85 LEU A O 1
ATOM 668 N N . LEU A 1 86 ? -10.936 5.368 12.628 1.00 85.38 86 LEU A N 1
ATOM 669 C CA . LEU A 1 86 ? -10.787 6.563 11.804 1.00 85.38 86 LEU A CA 1
ATOM 670 C C . LEU A 1 86 ? -9.471 7.284 12.126 1.00 85.38 86 LEU A C 1
ATOM 672 O O . LEU A 1 86 ? -9.413 8.016 13.122 1.00 85.38 86 LEU A O 1
ATOM 676 N N . PRO A 1 87 ? -8.428 7.124 11.296 1.00 85.94 87 PRO A N 1
ATOM 677 C CA . PRO A 1 87 ? -7.223 7.933 11.390 1.00 85.94 87 PRO A CA 1
ATOM 678 C C . PRO A 1 87 ? -7.550 9.379 11.016 1.00 85.94 87 PRO A C 1
ATOM 680 O O . PRO A 1 87 ? -8.048 9.664 9.930 1.00 85.94 87 PRO A O 1
ATOM 683 N N . LEU A 1 88 ? -7.268 10.320 11.910 1.00 83.88 88 LEU A N 1
ATOM 684 C CA . LEU A 1 88 ? -7.476 11.744 11.669 1.00 83.88 88 LEU A CA 1
ATOM 685 C C . LEU A 1 88 ? -6.590 12.260 10.536 1.00 83.88 88 LEU A C 1
ATOM 687 O O . LEU A 1 88 ? -7.017 13.158 9.817 1.00 83.88 88 LEU A O 1
ATOM 691 N N . SER A 1 89 ? -5.425 11.643 10.325 1.00 80.12 89 SER A N 1
ATOM 692 C CA . SER A 1 89 ? -4.566 11.861 9.155 1.00 80.12 89 SER A CA 1
ATOM 693 C C . SER A 1 89 ? -5.266 11.642 7.809 1.00 80.12 89 SER A C 1
ATOM 695 O O . SER A 1 89 ? -4.797 12.150 6.795 1.00 80.12 89 SER A O 1
ATOM 697 N N . ASP A 1 90 ? -6.374 10.896 7.785 1.00 73.31 90 ASP A N 1
ATOM 698 C CA . ASP A 1 90 ? -7.081 10.523 6.554 1.00 73.31 90 ASP A CA 1
ATOM 699 C C . ASP A 1 90 ? -8.241 11.466 6.241 1.00 73.31 90 ASP A C 1
ATOM 701 O O . ASP A 1 90 ? -8.707 11.543 5.106 1.00 73.31 90 ASP A O 1
ATOM 705 N N . VAL A 1 91 ? -8.722 12.179 7.259 1.00 74.00 91 VAL A N 1
ATOM 706 C CA . VAL A 1 91 ? -9.919 13.018 7.165 1.00 74.00 91 VAL A CA 1
ATOM 707 C C . VAL A 1 91 ? -9.666 14.476 7.491 1.00 74.00 91 VAL A C 1
ATOM 709 O O . VAL A 1 91 ? -10.520 15.296 7.171 1.00 74.00 91 VAL A O 1
ATOM 712 N N . ILE A 1 92 ? -8.521 14.823 8.080 1.00 79.12 92 ILE A N 1
ATOM 713 C CA . ILE A 1 92 ? -8.128 16.198 8.385 1.00 79.12 92 ILE A CA 1
ATOM 714 C C . ILE A 1 92 ? -6.854 16.538 7.614 1.00 79.12 92 ILE A C 1
ATOM 716 O O . ILE A 1 92 ? -5.844 15.848 7.714 1.00 79.12 92 ILE A O 1
ATOM 720 N N . GLY A 1 93 ? -6.899 17.643 6.880 1.00 73.38 93 GLY A N 1
ATOM 721 C CA . GLY A 1 93 ? -5.769 18.206 6.152 1.00 73.38 93 GLY A CA 1
ATOM 722 C C . GLY A 1 93 ? -5.620 19.693 6.409 1.00 73.38 93 GLY A C 1
ATOM 723 O O . GLY A 1 93 ? -6.386 20.294 7.161 1.00 73.38 93 GLY A O 1
ATOM 724 N N . LEU A 1 94 ? -4.625 20.296 5.767 1.00 74.19 94 LEU A N 1
ATOM 725 C CA . LEU A 1 94 ? -4.384 21.732 5.829 1.00 74.19 94 LEU A CA 1
ATOM 726 C C . LEU A 1 94 ? -4.988 22.425 4.606 1.00 74.19 94 LEU A C 1
ATOM 728 O O . LEU A 1 94 ? -4.855 21.969 3.474 1.00 74.19 94 LEU A O 1
ATOM 732 N N . SER A 1 95 ? -5.638 23.552 4.857 1.00 77.19 95 SER A N 1
ATOM 733 C CA . SER A 1 95 ? -6.157 24.500 3.875 1.00 77.19 95 SER A CA 1
ATOM 734 C C . SER A 1 95 ? -5.569 25.885 4.149 1.00 77.19 95 SER A C 1
ATOM 736 O O . SER A 1 95 ? -4.983 26.119 5.208 1.00 77.19 95 SER A O 1
ATOM 738 N N . ALA A 1 96 ? -5.775 26.834 3.233 1.00 70.62 96 ALA A N 1
ATOM 739 C CA . ALA A 1 96 ? -5.331 28.220 3.411 1.00 70.62 96 ALA A CA 1
ATOM 740 C C . ALA A 1 96 ? -5.872 28.880 4.700 1.00 70.62 96 ALA A C 1
ATOM 742 O O . ALA A 1 96 ? -5.264 29.809 5.219 1.00 70.62 96 ALA A O 1
ATOM 743 N N . SER A 1 97 ? -6.991 28.384 5.235 1.00 78.88 97 SER A N 1
ATOM 744 C CA . SER A 1 97 ? -7.640 28.863 6.462 1.00 78.88 97 SER A CA 1
ATOM 745 C C . SER A 1 97 ? -7.365 28.001 7.705 1.00 78.88 97 SER A C 1
ATOM 747 O O . SER A 1 97 ? -7.996 28.214 8.738 1.00 78.88 97 SER A O 1
ATOM 749 N N . GLY A 1 98 ? -6.456 27.022 7.631 1.00 76.94 98 GLY A N 1
ATOM 750 C CA . GLY A 1 98 ? -6.164 26.085 8.723 1.00 76.94 98 GLY A CA 1
ATOM 751 C C . GLY A 1 98 ? -6.678 24.671 8.449 1.00 76.94 98 GLY A C 1
ATOM 752 O O . GLY A 1 98 ? -6.683 24.225 7.303 1.00 76.94 98 GLY A O 1
ATOM 753 N N . LEU A 1 99 ? -7.085 23.936 9.487 1.00 73.50 99 LEU A N 1
ATOM 754 C CA . LEU A 1 99 ? -7.522 22.543 9.340 1.00 73.50 99 LEU A CA 1
ATOM 755 C C . LEU A 1 99 ? -8.845 22.445 8.566 1.00 73.50 99 LEU A C 1
ATOM 757 O O . LEU A 1 99 ? -9.813 23.133 8.885 1.00 73.50 99 LEU A O 1
ATOM 761 N N . ALA A 1 100 ? -8.889 21.561 7.574 1.00 75.19 100 ALA A N 1
ATOM 762 C CA . ALA A 1 100 ? -10.066 21.274 6.764 1.00 75.19 100 ALA A CA 1
ATOM 763 C C . ALA A 1 100 ? -10.352 19.770 6.730 1.00 75.19 100 ALA A C 1
ATOM 765 O O . ALA A 1 100 ? -9.436 18.951 6.797 1.00 75.19 100 ALA A O 1
ATOM 766 N N . ALA A 1 101 ? -11.628 19.409 6.603 1.00 70.75 101 ALA A N 1
ATOM 767 C CA . ALA A 1 101 ? -12.018 18.027 6.366 1.00 70.75 101 ALA A CA 1
ATOM 768 C C . ALA A 1 101 ? -11.705 17.642 4.909 1.00 70.75 101 ALA A C 1
ATOM 770 O O . ALA A 1 101 ? -12.190 18.296 3.987 1.00 70.75 101 ALA A O 1
ATOM 771 N N . LEU A 1 102 ? -10.901 16.598 4.701 1.00 68.38 102 LEU A N 1
ATOM 772 C CA . LEU A 1 102 ? -10.491 16.118 3.372 1.00 68.38 102 LEU A CA 1
ATOM 773 C C . LEU A 1 102 ? -11.488 15.142 2.745 1.00 68.38 102 LEU A C 1
ATOM 775 O O . LEU A 1 102 ? -11.485 14.940 1.533 1.00 68.38 102 LEU A O 1
ATOM 779 N N . ALA A 1 103 ? -12.338 14.529 3.561 1.00 67.12 103 ALA A N 1
ATOM 780 C CA . ALA A 1 103 ? -13.312 13.547 3.120 1.00 67.12 103 ALA A CA 1
ATOM 781 C C . ALA A 1 103 ? -14.642 13.749 3.845 1.00 67.12 103 ALA A C 1
ATOM 783 O O . ALA A 1 103 ? -14.680 14.301 4.945 1.00 67.12 103 ALA A O 1
ATOM 784 N N . ASP A 1 104 ? -15.735 13.290 3.227 1.00 65.69 104 ASP A N 1
ATOM 785 C CA . ASP A 1 104 ? -17.055 13.313 3.855 1.00 65.69 104 ASP A CA 1
ATOM 786 C C . ASP A 1 104 ? -17.066 12.362 5.064 1.00 65.69 104 ASP A C 1
ATOM 788 O O . ASP A 1 104 ? -17.024 11.138 4.885 1.00 65.69 104 ASP A O 1
ATOM 792 N N . PRO A 1 105 ? -17.153 12.886 6.299 1.00 60.81 105 PRO A N 1
ATOM 793 C CA . PRO A 1 105 ? -17.076 12.063 7.492 1.00 60.81 105 PRO A CA 1
ATOM 794 C C . PRO A 1 105 ? -18.280 11.108 7.602 1.00 60.81 105 PRO A C 1
ATOM 796 O O . PRO A 1 105 ? -18.156 10.058 8.229 1.00 60.81 105 PRO A O 1
ATOM 799 N N . LEU A 1 106 ? -19.420 11.385 6.944 1.00 63.81 106 LEU A N 1
ATOM 800 C CA . LEU A 1 106 ? -20.580 10.480 6.953 1.00 63.81 106 LEU A CA 1
ATOM 801 C C . LEU A 1 106 ? -20.267 9.118 6.331 1.00 63.81 106 LEU A C 1
ATOM 803 O O . LEU A 1 106 ? -20.785 8.109 6.806 1.00 63.81 106 LEU A O 1
ATOM 807 N N . ARG A 1 107 ? -19.388 9.066 5.323 1.00 66.25 107 ARG A N 1
ATOM 808 C CA . ARG A 1 107 ? -18.984 7.802 4.691 1.00 66.25 107 ARG A CA 1
ATOM 809 C C . ARG A 1 107 ? -18.261 6.868 5.662 1.00 66.25 107 ARG A C 1
ATOM 811 O O . ARG A 1 107 ? -18.436 5.659 5.570 1.00 66.25 107 ARG A O 1
ATOM 818 N N . PHE A 1 108 ? -17.514 7.418 6.618 1.00 67.88 108 PHE A N 1
ATOM 819 C CA . PHE A 1 108 ? -16.768 6.633 7.606 1.00 67.88 108 PHE A CA 1
ATOM 820 C C . PHE A 1 108 ? -17.666 6.073 8.707 1.00 67.88 108 PHE A C 1
ATOM 822 O O . PHE A 1 108 ? -17.488 4.943 9.154 1.00 67.88 108 PHE A O 1
ATOM 829 N N . PHE A 1 109 ? -18.661 6.850 9.131 1.00 69.69 109 PHE A N 1
ATOM 830 C CA . PHE A 1 109 ? -19.557 6.455 10.214 1.00 69.69 109 PHE A CA 1
ATOM 831 C C . PHE A 1 109 ? -20.777 5.647 9.740 1.00 69.69 109 PHE A C 1
ATOM 833 O O . PHE A 1 109 ? -21.406 4.969 10.551 1.00 69.69 109 PHE A O 1
ATOM 840 N N . ALA A 1 110 ? -21.076 5.632 8.434 1.00 63.03 110 ALA A N 1
ATOM 841 C CA . ALA A 1 110 ? -22.159 4.835 7.844 1.00 63.03 110 ALA A CA 1
ATOM 842 C C . ALA A 1 110 ? -22.033 3.313 8.091 1.00 63.03 110 ALA A C 1
ATOM 844 O O . ALA A 1 110 ? -23.017 2.585 7.948 1.00 63.03 110 ALA A O 1
ATOM 845 N N . GLY A 1 111 ? -20.838 2.834 8.458 1.00 62.66 111 GLY A N 1
ATOM 846 C CA . GLY A 1 111 ? -20.546 1.430 8.757 1.00 62.66 111 GLY A CA 1
ATOM 847 C C . GLY A 1 111 ? -20.622 1.029 10.235 1.00 62.66 111 GLY A C 1
ATOM 848 O O . GLY A 1 111 ? -20.443 -0.150 10.523 1.00 62.66 111 GLY A O 1
ATOM 849 N N . ILE A 1 112 ? -20.879 1.947 11.180 1.00 71.31 112 ILE A N 1
ATOM 850 C CA . ILE A 1 112 ? -20.889 1.591 12.611 1.00 71.31 112 ILE A CA 1
ATOM 851 C C . ILE A 1 112 ? -21.955 0.523 12.893 1.00 71.31 112 ILE A C 1
ATOM 853 O O . ILE A 1 112 ? -23.129 0.702 12.573 1.00 71.31 112 ILE A O 1
ATOM 857 N N . GLY A 1 113 ? -21.548 -0.595 13.499 1.00 56.97 113 GLY A N 1
ATOM 858 C CA . GLY A 1 113 ? -22.454 -1.687 13.881 1.00 56.97 113 GLY A CA 1
ATOM 859 C C . GLY A 1 113 ? -22.915 -2.566 12.727 1.00 56.97 113 GLY A C 1
ATOM 860 O O . GLY A 1 113 ? -23.448 -3.653 12.957 1.00 56.97 113 GLY A O 1
ATOM 861 N N . ARG A 1 114 ? -22.637 -2.162 11.485 1.00 61.22 114 ARG A N 1
ATOM 862 C CA . ARG A 1 114 ? -22.642 -3.077 10.353 1.00 61.22 114 ARG A CA 1
ATOM 863 C C . ARG A 1 114 ? -21.339 -3.849 10.450 1.00 61.22 114 ARG A C 1
ATOM 865 O O . ARG A 1 114 ? -20.291 -3.343 10.061 1.00 61.22 114 ARG A O 1
ATOM 872 N N . ARG A 1 115 ? -21.397 -5.066 11.006 1.00 51.75 115 ARG A N 1
ATOM 873 C CA . ARG A 1 115 ? -20.309 -6.035 10.831 1.00 51.75 115 ARG A CA 1
ATOM 874 C C . ARG A 1 115 ? -20.007 -6.037 9.335 1.00 51.75 115 ARG A C 1
ATOM 876 O O . ARG A 1 115 ? -20.901 -6.369 8.550 1.00 51.75 115 ARG A O 1
ATOM 883 N N . GLY A 1 116 ? -18.807 -5.608 8.935 1.00 46.69 116 GLY A N 1
ATOM 884 C CA . GLY A 1 116 ? -18.330 -5.931 7.592 1.00 46.69 116 GLY A CA 1
ATOM 885 C C . GLY A 1 116 ? -18.552 -7.426 7.430 1.00 46.69 116 GLY A C 1
ATOM 886 O O . GLY A 1 116 ? -18.329 -8.122 8.421 1.00 46.69 116 GLY A O 1
ATOM 887 N N . ALA A 1 117 ? -19.132 -7.856 6.298 1.00 38.25 117 ALA A N 1
ATOM 888 C CA . ALA A 1 117 ? -19.618 -9.219 6.058 1.00 38.25 117 ALA A CA 1
ATOM 889 C C . ALA A 1 117 ? -18.974 -10.210 7.038 1.00 38.25 117 ALA A C 1
ATOM 891 O O . ALA A 1 117 ? -17.778 -10.487 6.936 1.00 38.25 117 ALA A O 1
ATOM 892 N N . GLY A 1 118 ? -19.737 -10.592 8.074 1.00 33.75 118 GLY A N 1
ATOM 893 C CA . GLY A 1 118 ? -19.244 -11.452 9.149 1.00 33.75 118 GLY A CA 1
ATOM 894 C C . GLY A 1 118 ? -18.581 -12.700 8.563 1.00 33.75 118 GLY A C 1
ATOM 895 O O . GLY A 1 118 ? -18.848 -13.035 7.410 1.00 33.75 118 GLY A O 1
ATOM 896 N N . PRO A 1 119 ? -17.717 -13.366 9.343 1.00 34.78 119 PRO A N 1
ATOM 897 C CA . PRO A 1 119 ? -16.615 -14.177 8.843 1.00 34.78 119 PRO A CA 1
ATOM 898 C C . PRO A 1 119 ? -17.056 -15.044 7.669 1.00 34.78 119 PRO A C 1
ATOM 900 O O . PRO A 1 119 ? -17.929 -15.903 7.813 1.00 34.78 119 PRO A O 1
ATOM 903 N N . ALA A 1 120 ? -16.427 -14.822 6.513 1.00 37.78 120 ALA A N 1
ATOM 904 C CA . ALA A 1 120 ? -16.369 -15.851 5.494 1.00 37.78 120 ALA A CA 1
ATOM 905 C C . ALA A 1 120 ? -15.961 -17.172 6.185 1.00 37.78 120 ALA A C 1
ATOM 907 O O . ALA A 1 120 ? -15.156 -17.138 7.126 1.00 37.78 120 ALA A O 1
ATOM 908 N N . PRO A 1 121 ? -16.569 -18.304 5.792 1.00 35.72 121 PRO A N 1
ATOM 909 C CA . PRO A 1 121 ? -16.371 -19.594 6.448 1.00 35.72 121 PRO A CA 1
ATOM 910 C C . PRO A 1 121 ? -14.874 -19.844 6.612 1.00 35.72 121 PRO A C 1
ATOM 912 O O . PRO A 1 121 ? -14.177 -19.776 5.614 1.00 35.72 121 PRO A O 1
ATOM 915 N N . VAL A 1 122 ? -14.410 -20.059 7.855 1.00 39.53 122 VAL A N 1
ATOM 916 C CA . VAL A 1 122 ? -12.997 -20.277 8.235 1.00 39.53 122 VAL A CA 1
ATOM 917 C C . VAL A 1 122 ? -12.067 -19.394 7.401 1.00 39.53 122 VAL A C 1
ATOM 919 O O . VAL A 1 122 ? -11.583 -19.878 6.387 1.00 39.53 122 VAL A O 1
ATOM 922 N N . SER A 1 123 ? -11.870 -18.113 7.774 1.00 44.53 123 SER A N 1
ATOM 923 C CA . SER A 1 123 ? -11.085 -17.163 6.962 1.00 44.53 123 SER A CA 1
ATOM 924 C C . SER A 1 123 ? -9.842 -17.867 6.452 1.00 44.53 123 SER A C 1
ATOM 926 O O . SER A 1 123 ? -8.978 -18.236 7.254 1.00 44.53 123 SER A O 1
ATOM 928 N N . ALA A 1 124 ? -9.817 -18.148 5.154 1.00 55.75 124 ALA A N 1
ATOM 929 C CA . ALA A 1 124 ? -8.694 -18.831 4.577 1.00 55.75 124 ALA A CA 1
ATOM 930 C C . ALA A 1 124 ? -7.483 -17.951 4.896 1.00 55.75 124 ALA A C 1
ATOM 932 O O . ALA A 1 124 ? -7.534 -16.731 4.717 1.00 55.75 124 ALA A O 1
ATOM 933 N N . GLU A 1 125 ? -6.506 -18.554 5.573 1.00 77.56 125 GLU A N 1
ATOM 934 C CA . GLU A 1 125 ? -5.348 -17.868 6.132 1.00 77.56 125 GLU A CA 1
ATOM 935 C C . GLU A 1 125 ? -4.808 -16.884 5.093 1.00 77.56 125 GLU A C 1
ATOM 937 O O . GLU A 1 125 ? -4.592 -17.268 3.943 1.00 77.56 125 GLU A O 1
ATOM 942 N N . VAL A 1 126 ? -4.665 -15.607 5.462 1.00 83.06 126 VAL A N 1
ATOM 943 C CA . VAL A 1 126 ? -4.104 -14.615 4.542 1.00 83.06 126 VAL A CA 1
ATOM 944 C C . VAL A 1 126 ? -2.638 -14.970 4.360 1.00 83.06 126 VAL A C 1
ATOM 946 O O . VAL A 1 126 ? -1.813 -14.695 5.228 1.00 83.06 126 VAL A O 1
ATOM 949 N N . VAL A 1 127 ? -2.320 -15.599 3.235 1.00 86.25 127 VAL A N 1
ATOM 950 C CA . VAL A 1 127 ? -0.963 -16.060 2.924 1.00 86.25 127 VAL A CA 1
ATOM 951 C C . VAL A 1 127 ? -0.140 -14.984 2.223 1.00 86.25 127 VAL A C 1
ATOM 953 O O . VAL A 1 127 ? 1.086 -15.085 2.168 1.00 86.25 127 VAL A O 1
ATOM 956 N N . ALA A 1 128 ? -0.800 -13.963 1.668 1.00 89.88 128 ALA A N 1
ATOM 957 C CA . ALA A 1 128 ? -0.165 -12.835 1.003 1.00 89.88 128 ALA A CA 1
ATOM 958 C C . ALA A 1 128 ? -1.095 -11.616 0.941 1.00 89.88 128 ALA A C 1
ATOM 960 O O . ALA A 1 128 ? -2.318 -11.737 1.013 1.00 89.88 128 ALA A O 1
ATOM 961 N N . ARG A 1 129 ? -0.512 -10.436 0.737 1.00 91.25 129 ARG A N 1
ATOM 962 C CA . ARG A 1 129 ? -1.238 -9.198 0.437 1.00 91.25 129 ARG A CA 1
ATOM 963 C C . ARG A 1 129 ? -0.712 -8.625 -0.868 1.00 91.25 129 ARG A C 1
ATOM 965 O O . ARG A 1 129 ? 0.498 -8.553 -1.059 1.00 91.25 129 ARG A O 1
ATOM 972 N N . ALA A 1 130 ? -1.597 -8.222 -1.771 1.00 94.81 130 ALA A N 1
ATOM 973 C CA . ALA A 1 130 ? -1.205 -7.729 -3.084 1.00 94.81 130 ALA A CA 1
ATOM 974 C C . ALA A 1 130 ? -1.808 -6.364 -3.401 1.00 94.81 130 ALA A C 1
ATOM 976 O O . ALA A 1 130 ? -2.946 -6.082 -3.028 1.00 94.81 130 ALA A O 1
ATOM 977 N N . VAL A 1 131 ? -1.064 -5.547 -4.145 1.00 95.12 131 VAL A N 1
ATOM 978 C CA . VAL A 1 131 ? -1.614 -4.397 -4.870 1.00 95.12 131 VAL A CA 1
ATOM 979 C C . VAL A 1 131 ? -1.717 -4.764 -6.344 1.00 95.12 131 VAL A C 1
ATOM 981 O O . VAL A 1 131 ? -0.732 -5.161 -6.971 1.00 95.12 131 VAL A O 1
ATOM 984 N N . VAL A 1 132 ? -2.932 -4.682 -6.883 1.00 94.75 132 VAL A N 1
ATOM 985 C CA . VAL A 1 132 ? -3.262 -5.139 -8.235 1.00 94.75 132 VAL A CA 1
ATOM 986 C C . VAL A 1 132 ? -3.910 -4.006 -9.016 1.00 94.75 132 VAL A C 1
ATOM 988 O O . VAL A 1 132 ? -4.839 -3.360 -8.534 1.00 94.75 132 VAL A O 1
ATOM 991 N N . CYS A 1 133 ? -3.447 -3.811 -10.244 1.00 95.25 133 CYS A N 1
ATOM 992 C CA . CYS A 1 133 ? -4.028 -2.908 -11.223 1.00 95.25 133 CYS A CA 1
ATOM 993 C C . CYS A 1 133 ? -4.234 -3.665 -12.537 1.00 95.25 133 CYS A C 1
ATOM 995 O O . CYS A 1 133 ? -3.296 -4.225 -13.111 1.00 95.25 133 CYS A O 1
ATOM 997 N N . ARG A 1 134 ? -5.478 -3.701 -13.014 1.00 90.12 134 ARG A N 1
ATOM 998 C CA . ARG A 1 134 ? -5.818 -4.213 -14.348 1.00 90.12 134 ARG A CA 1
ATOM 999 C C . ARG A 1 134 ? -5.710 -3.070 -15.370 1.00 90.12 134 ARG A C 1
ATOM 1001 O O . ARG A 1 134 ? -5.806 -1.911 -14.969 1.00 90.12 134 ARG A O 1
ATOM 1008 N N . PRO A 1 135 ? -5.534 -3.357 -16.674 1.00 81.62 135 PRO A N 1
ATOM 1009 C CA . PRO A 1 135 ? -5.491 -2.309 -17.693 1.00 81.62 135 PRO A CA 1
ATOM 1010 C C . PRO A 1 135 ? -6.696 -1.359 -17.580 1.00 81.62 135 PRO A C 1
ATOM 1012 O O . PRO A 1 135 ? -7.839 -1.812 -17.589 1.00 81.62 135 PRO A O 1
ATOM 1015 N N . GLY A 1 136 ? -6.434 -0.056 -17.449 1.00 76.56 136 GLY A N 1
ATOM 1016 C CA . GLY A 1 136 ? -7.462 0.989 -17.351 1.00 76.56 136 GLY A CA 1
ATOM 1017 C C . GLY A 1 136 ? -8.193 1.095 -16.004 1.00 76.56 136 GLY A C 1
ATOM 1018 O O . GLY A 1 136 ? -9.153 1.857 -15.914 1.00 76.56 136 GLY A O 1
ATOM 1019 N N . GLY A 1 137 ? -7.778 0.343 -14.979 1.00 82.75 137 GLY A N 1
ATOM 1020 C CA . GLY A 1 137 ? -8.316 0.437 -13.620 1.00 82.75 137 GLY A CA 1
ATOM 1021 C C . GLY A 1 137 ? -7.407 1.203 -12.657 1.00 82.75 137 GLY A C 1
ATOM 1022 O O . GLY A 1 137 ? -6.281 1.557 -12.998 1.00 82.75 137 GLY A O 1
ATOM 1023 N N . ASP A 1 138 ? -7.897 1.404 -11.434 1.00 85.88 138 ASP A N 1
ATOM 1024 C CA . ASP A 1 138 ? -7.103 1.946 -10.330 1.00 85.88 138 ASP A CA 1
ATOM 1025 C C . ASP A 1 138 ? -6.394 0.823 -9.547 1.00 85.88 138 ASP A C 1
ATOM 1027 O O . ASP A 1 138 ? -6.930 -0.289 -9.429 1.00 85.88 138 ASP A O 1
ATOM 1031 N N . PRO A 1 139 ? -5.212 1.088 -8.960 1.00 87.94 139 PRO A N 1
ATOM 1032 C CA . PRO A 1 139 ? -4.554 0.159 -8.047 1.00 87.94 139 PRO A CA 1
ATOM 1033 C C . PRO A 1 139 ? -5.428 -0.180 -6.834 1.00 87.94 139 PRO A C 1
ATOM 1035 O O . PRO A 1 139 ? -5.922 0.705 -6.136 1.00 87.94 139 PRO A O 1
ATOM 1038 N N . THR A 1 140 ? -5.573 -1.470 -6.530 1.00 88.50 140 THR A N 1
ATOM 1039 C CA . THR A 1 140 ? -6.365 -1.950 -5.388 1.00 88.50 140 THR A CA 1
ATOM 1040 C C . THR A 1 140 ? -5.574 -2.916 -4.518 1.00 88.50 140 THR A C 1
ATOM 1042 O O . THR A 1 140 ? -4.963 -3.863 -5.013 1.00 88.50 140 THR A O 1
ATOM 1045 N N . TRP A 1 141 ? -5.602 -2.684 -3.206 1.00 88.56 141 TRP A N 1
ATOM 1046 C CA . TRP A 1 141 ? -5.032 -3.592 -2.213 1.00 88.56 141 TRP A CA 1
ATOM 1047 C C . TRP A 1 141 ? -5.998 -4.733 -1.895 1.00 88.56 141 TRP A C 1
ATOM 1049 O O . TRP A 1 141 ? -7.198 -4.505 -1.731 1.00 88.56 141 TRP A O 1
ATOM 1059 N N . ARG A 1 142 ? -5.474 -5.958 -1.800 1.00 87.31 142 ARG A N 1
ATOM 1060 C CA . ARG A 1 142 ? -6.258 -7.179 -1.579 1.00 87.31 142 ARG A CA 1
ATOM 1061 C C . ARG A 1 142 ? -5.488 -8.142 -0.681 1.00 87.31 142 ARG A C 1
ATOM 1063 O O . ARG A 1 142 ? -4.316 -8.409 -0.942 1.00 87.31 142 ARG A O 1
ATOM 1070 N N . ASP A 1 143 ? -6.159 -8.685 0.324 1.00 87.00 143 ASP A N 1
ATOM 1071 C CA . ASP A 1 143 ? -5.660 -9.838 1.072 1.00 87.00 143 ASP A CA 1
ATOM 1072 C C . ASP A 1 143 ? -5.970 -11.110 0.274 1.00 87.00 143 ASP A C 1
ATOM 1074 O O . ASP A 1 143 ? -7.050 -11.230 -0.313 1.00 87.00 143 ASP A O 1
ATOM 1078 N N . LEU A 1 144 ? -5.011 -12.031 0.214 1.00 84.06 144 LEU A N 1
ATOM 1079 C CA . LEU A 1 144 ? -5.094 -13.259 -0.569 1.00 84.06 144 LEU A CA 1
ATOM 1080 C C . LEU A 1 144 ? -5.005 -14.473 0.350 1.00 84.06 144 LEU A C 1
ATOM 1082 O O . LEU A 1 144 ? -4.073 -14.593 1.147 1.00 84.06 144 LEU A O 1
ATOM 1086 N N . ASP A 1 145 ? -5.945 -15.393 0.177 1.00 84.56 145 ASP A N 1
ATOM 1087 C CA . ASP A 1 145 ? -5.826 -16.754 0.677 1.00 84.56 145 ASP A CA 1
ATOM 1088 C C . ASP A 1 145 ? -5.026 -17.643 -0.293 1.00 84.56 145 ASP A C 1
ATOM 1090 O O . ASP A 1 145 ? -4.621 -17.210 -1.373 1.00 84.56 145 ASP A O 1
ATOM 1094 N N . GLU A 1 146 ? -4.748 -18.891 0.091 1.00 85.06 146 GLU A N 1
ATOM 1095 C CA . GLU A 1 146 ? -3.935 -19.802 -0.728 1.00 85.06 146 GLU A CA 1
ATOM 1096 C C . GLU A 1 146 ? -4.531 -20.075 -2.131 1.00 85.06 146 GLU A C 1
ATOM 1098 O O . GLU A 1 146 ? -3.768 -20.074 -3.102 1.00 85.06 146 GLU A O 1
ATOM 1103 N N . PRO A 1 147 ? -5.853 -20.293 -2.313 1.00 84.69 147 PRO A N 1
ATOM 1104 C CA . PRO A 1 147 ? -6.458 -20.340 -3.646 1.00 84.69 147 PRO A CA 1
ATOM 1105 C C . PRO A 1 147 ? -6.263 -19.051 -4.456 1.00 84.69 147 PRO A C 1
ATOM 1107 O O . PRO A 1 147 ? -5.721 -19.121 -5.558 1.00 84.69 147 PRO A O 1
ATOM 1110 N N . ALA A 1 148 ? -6.613 -17.883 -3.907 1.00 88.44 148 ALA A N 1
ATOM 1111 C CA . ALA A 1 148 ? -6.519 -16.611 -4.623 1.00 88.44 148 ALA A CA 1
ATOM 1112 C C . ALA A 1 148 ? -5.069 -16.230 -4.955 1.00 88.44 148 ALA A C 1
ATOM 1114 O O . ALA A 1 148 ? -4.802 -15.670 -6.019 1.00 88.44 148 ALA A O 1
ATOM 1115 N N . TYR A 1 149 ? -4.120 -16.557 -4.071 1.00 93.19 149 TYR A N 1
ATOM 1116 C CA . TYR A 1 149 ? -2.690 -16.421 -4.335 1.00 93.19 149 TYR A CA 1
ATOM 1117 C C . TYR A 1 149 ? -2.263 -17.284 -5.527 1.00 93.19 149 TYR A C 1
ATOM 1119 O O . TYR A 1 149 ? -1.625 -16.772 -6.448 1.00 93.19 149 TYR A O 1
ATOM 1127 N N . ARG A 1 150 ? -2.643 -18.570 -5.555 1.00 90.69 150 ARG A N 1
ATOM 1128 C CA . ARG A 1 150 ? -2.305 -19.466 -6.674 1.00 90.69 150 ARG A CA 1
ATOM 1129 C C . ARG A 1 150 ? -2.919 -18.998 -7.989 1.00 90.69 150 ARG A C 1
ATOM 1131 O O . ARG A 1 150 ? -2.217 -19.011 -8.997 1.00 90.69 150 ARG A O 1
ATOM 1138 N N . ASP A 1 151 ? -4.166 -18.538 -7.969 1.00 91.44 151 ASP A N 1
ATOM 1139 C CA . ASP A 1 151 ? -4.836 -17.995 -9.154 1.00 91.44 151 ASP A CA 1
ATOM 1140 C C . ASP A 1 151 ? -4.117 -16.742 -9.673 1.00 91.44 151 ASP A C 1
ATOM 1142 O O . ASP A 1 151 ? -3.866 -16.611 -10.872 1.00 91.44 151 ASP A O 1
ATOM 1146 N N . LEU A 1 152 ? -3.711 -15.840 -8.771 1.00 94.62 152 LEU A N 1
ATOM 1147 C CA . LEU A 1 152 ? -2.978 -14.630 -9.141 1.00 94.62 152 LEU A CA 1
ATOM 1148 C C . LEU A 1 152 ? -1.595 -14.946 -9.732 1.00 94.62 152 LEU A C 1
ATOM 1150 O O . LEU A 1 152 ? -1.205 -14.333 -10.725 1.00 94.62 152 LEU A O 1
ATOM 1154 N N . VAL A 1 153 ? -0.871 -15.909 -9.153 1.00 95.12 153 VAL A N 1
ATOM 1155 C CA . VAL A 1 153 ? 0.435 -16.373 -9.656 1.00 95.12 153 VAL A CA 1
ATOM 1156 C C . VAL A 1 153 ? 0.292 -17.087 -11.002 1.00 95.12 153 VAL A C 1
ATOM 1158 O O . VAL A 1 153 ? 1.122 -16.892 -11.889 1.00 95.12 153 VAL A O 1
ATOM 1161 N N . ALA A 1 154 ? -0.765 -17.880 -11.196 1.00 93.06 154 ALA A N 1
ATOM 1162 C CA . ALA A 1 154 ? -1.056 -18.518 -12.479 1.00 93.06 154 ALA A CA 1
ATOM 1163 C C . ALA A 1 154 ? -1.367 -17.485 -13.578 1.00 93.06 154 ALA A C 1
ATOM 1165 O O . ALA A 1 154 ? -0.986 -17.679 -14.731 1.00 93.06 154 ALA A O 1
ATOM 1166 N N . ALA A 1 155 ? -1.975 -16.357 -13.206 1.00 93.94 155 ALA A N 1
ATOM 1167 C CA . ALA A 1 155 ? -2.261 -15.225 -14.083 1.00 93.94 155 ALA A CA 1
ATOM 1168 C C . ALA A 1 155 ? -1.058 -14.282 -14.304 1.00 93.94 155 ALA A C 1
ATOM 1170 O O . ALA A 1 155 ? -1.242 -13.164 -14.785 1.00 93.94 155 ALA A O 1
ATOM 1171 N N . VAL A 1 156 ? 0.176 -14.692 -13.973 1.00 94.81 156 VAL A N 1
ATOM 1172 C CA . VAL A 1 156 ? 1.387 -13.854 -14.093 1.00 94.81 156 VAL A CA 1
ATOM 1173 C C . VAL A 1 156 ? 1.505 -13.169 -15.454 1.00 94.81 156 VAL A C 1
ATOM 1175 O O . VAL A 1 156 ? 1.818 -11.981 -15.519 1.00 94.81 156 VAL A O 1
ATOM 1178 N N . ASP A 1 157 ? 1.229 -13.889 -16.541 1.00 92.62 157 ASP A N 1
ATOM 1179 C CA . ASP A 1 157 ? 1.387 -13.397 -17.913 1.00 92.62 157 ASP A CA 1
ATOM 1180 C C . ASP A 1 157 ? 0.257 -12.445 -18.364 1.00 92.62 157 ASP A C 1
ATOM 1182 O O . ASP A 1 157 ? 0.371 -11.830 -19.421 1.00 92.62 157 ASP A O 1
ATOM 1186 N N . GLU A 1 158 ? -0.783 -12.244 -17.546 1.00 92.88 158 GLU A N 1
ATOM 1187 C CA . GLU A 1 158 ? -1.827 -11.232 -17.777 1.00 92.88 158 GLU A CA 1
ATOM 1188 C C . GLU A 1 158 ? -1.401 -9.816 -17.352 1.00 92.88 158 GLU A C 1
ATOM 1190 O O . GLU A 1 158 ? -2.076 -8.842 -17.690 1.00 92.88 158 GLU A O 1
ATOM 1195 N N . TYR A 1 159 ? -0.309 -9.694 -16.591 1.00 95.56 159 TYR A N 1
ATOM 1196 C CA . TYR A 1 159 ? 0.185 -8.421 -16.068 1.00 95.56 159 TYR A CA 1
ATOM 1197 C C . TYR A 1 159 ? 1.468 -7.999 -16.769 1.00 95.56 159 TYR A C 1
ATOM 1199 O O . TYR A 1 159 ? 2.403 -8.792 -16.925 1.00 95.56 159 TYR A O 1
ATOM 1207 N N . GLU A 1 160 ? 1.555 -6.716 -17.114 1.00 95.94 160 GLU A N 1
ATOM 1208 C CA . GLU A 1 160 ? 2.781 -6.130 -17.647 1.00 95.94 160 GLU A CA 1
ATOM 1209 C C . GLU A 1 160 ? 3.922 -6.225 -16.632 1.00 95.94 160 GLU A C 1
ATOM 1211 O O . GLU A 1 160 ? 5.034 -6.587 -17.009 1.00 95.94 160 GLU A O 1
ATOM 1216 N N . ILE A 1 161 ? 3.632 -5.962 -15.353 1.00 98.00 161 ILE A N 1
ATOM 1217 C CA . ILE A 1 161 ? 4.584 -6.068 -14.244 1.00 98.00 161 ILE A CA 1
ATOM 1218 C C . ILE A 1 161 ? 4.003 -6.977 -13.162 1.00 98.00 161 ILE A C 1
ATOM 1220 O O . ILE A 1 161 ? 2.997 -6.664 -12.536 1.00 98.00 161 ILE A O 1
ATOM 1224 N N . PHE A 1 162 ? 4.659 -8.096 -12.900 1.00 98.38 162 PHE A N 1
ATOM 1225 C CA . PHE A 1 162 ? 4.311 -9.014 -11.828 1.00 98.38 162 PHE A CA 1
ATOM 1226 C C . PHE A 1 162 ? 5.509 -9.191 -10.902 1.00 98.38 162 PHE A C 1
ATOM 1228 O O . PHE A 1 162 ? 6.620 -9.442 -11.369 1.00 98.38 162 PHE A O 1
ATOM 1235 N N . ALA A 1 163 ? 5.299 -9.099 -9.596 1.00 98.31 163 ALA A N 1
ATOM 1236 C CA . ALA A 1 163 ? 6.334 -9.371 -8.609 1.00 98.31 163 ALA A CA 1
ATOM 1237 C C . ALA A 1 163 ? 5.747 -10.152 -7.442 1.00 98.31 163 ALA A C 1
ATOM 1239 O O . ALA A 1 163 ? 4.705 -9.777 -6.917 1.00 98.31 163 ALA A O 1
ATOM 1240 N N . ASP A 1 164 ? 6.431 -11.213 -7.030 1.00 97.62 164 ASP A N 1
ATOM 1241 C CA . ASP A 1 164 ? 5.989 -12.089 -5.953 1.00 97.62 164 ASP A CA 1
ATOM 1242 C C . ASP A 1 164 ? 7.099 -12.306 -4.926 1.00 97.62 164 ASP A C 1
ATOM 1244 O O . ASP A 1 164 ? 8.135 -12.927 -5.201 1.00 97.62 164 ASP A O 1
ATOM 1248 N N . GLU A 1 165 ? 6.863 -11.783 -3.722 1.00 96.38 165 GLU A N 1
ATOM 1249 C CA . GLU A 1 165 ? 7.771 -11.908 -2.591 1.00 96.38 165 GLU A CA 1
ATOM 1250 C C . GLU A 1 165 ? 7.902 -13.352 -2.108 1.00 96.38 165 GLU A C 1
ATOM 1252 O O . GLU A 1 165 ? 9.006 -13.757 -1.739 1.00 96.38 165 GLU A O 1
ATOM 1257 N N . ARG A 1 166 ? 6.826 -14.149 -2.132 1.00 92.81 166 ARG A N 1
ATOM 1258 C CA . ARG A 1 166 ? 6.848 -15.531 -1.633 1.00 92.81 166 ARG A CA 1
ATOM 1259 C C . ARG A 1 166 ? 7.663 -16.425 -2.563 1.00 92.81 166 ARG A C 1
ATOM 1261 O O . ARG A 1 166 ? 8.530 -17.160 -2.092 1.00 92.81 166 ARG A O 1
ATOM 1268 N N . GLY A 1 167 ? 7.450 -16.306 -3.872 1.00 90.62 167 GLY A N 1
ATOM 1269 C CA . GLY A 1 167 ? 8.238 -16.984 -4.901 1.00 90.62 167 GLY A CA 1
ATOM 1270 C C . GLY A 1 167 ? 9.611 -16.361 -5.163 1.00 90.62 167 GLY A C 1
ATOM 1271 O O . GLY A 1 167 ? 10.453 -16.995 -5.801 1.00 90.62 167 GLY A O 1
ATOM 1272 N N . ARG A 1 168 ? 9.886 -15.147 -4.660 1.00 95.75 168 ARG A N 1
ATOM 1273 C CA . ARG A 1 168 ? 11.152 -14.413 -4.888 1.00 95.75 168 ARG A CA 1
ATOM 1274 C C . ARG A 1 168 ? 11.384 -14.107 -6.365 1.00 95.75 168 ARG A C 1
ATOM 1276 O O . ARG A 1 168 ? 12.528 -14.123 -6.840 1.00 95.75 168 ARG A O 1
ATOM 1283 N N . THR A 1 169 ? 10.300 -13.857 -7.092 1.00 97.25 169 THR A N 1
ATOM 1284 C CA . THR A 1 169 ? 10.316 -13.710 -8.546 1.00 97.25 169 THR A CA 1
ATOM 1285 C C . THR A 1 169 ? 9.713 -12.392 -9.001 1.00 97.25 169 THR A C 1
ATOM 1287 O O . THR A 1 169 ? 8.944 -11.754 -8.285 1.00 97.25 169 THR A O 1
ATOM 1290 N N . ALA A 1 170 ? 10.081 -11.979 -10.208 1.00 97.75 170 ALA A N 1
ATOM 1291 C CA . ALA A 1 170 ? 9.378 -10.948 -10.947 1.00 97.75 170 ALA A CA 1
ATOM 1292 C C . ALA A 1 170 ? 9.322 -11.322 -12.427 1.00 97.75 170 ALA A C 1
ATOM 1294 O O . ALA A 1 170 ? 10.243 -11.949 -12.959 1.00 97.75 170 ALA A O 1
ATOM 1295 N N . ALA A 1 171 ? 8.252 -10.919 -13.092 1.00 97.38 171 ALA A N 1
ATOM 1296 C CA . ALA A 1 171 ? 8.090 -11.016 -14.527 1.00 97.38 171 ALA A CA 1
ATOM 1297 C C . ALA A 1 171 ? 7.637 -9.656 -15.050 1.00 97.38 171 ALA A C 1
ATOM 1299 O O . ALA A 1 171 ? 6.721 -9.051 -14.501 1.00 97.38 171 ALA A O 1
ATOM 1300 N N . ARG A 1 172 ? 8.291 -9.161 -16.095 1.00 96.25 172 ARG A N 1
ATOM 1301 C CA . ARG A 1 172 ? 7.978 -7.857 -16.676 1.00 96.25 172 ARG A CA 1
ATOM 1302 C C . ARG A 1 172 ? 8.086 -7.887 -18.187 1.00 96.25 172 ARG A C 1
ATOM 1304 O O . ARG A 1 172 ? 8.932 -8.600 -18.727 1.00 96.25 172 ARG A O 1
ATOM 1311 N N . THR A 1 173 ? 7.242 -7.119 -18.853 1.00 94.44 173 THR A N 1
ATOM 1312 C CA . THR A 1 173 ? 7.275 -6.970 -20.308 1.00 94.44 173 THR A CA 1
ATOM 1313 C C . THR A 1 173 ? 8.000 -5.675 -20.666 1.00 94.44 173 THR A C 1
ATOM 1315 O O . THR A 1 173 ? 7.575 -4.599 -20.261 1.00 94.44 173 THR A O 1
ATOM 1318 N N . ILE A 1 174 ? 9.108 -5.779 -21.400 1.00 90.00 174 ILE A N 1
ATOM 1319 C CA . ILE A 1 174 ? 9.912 -4.639 -21.865 1.00 90.00 174 ILE A CA 1
ATOM 1320 C C . ILE A 1 174 ? 9.999 -4.745 -23.382 1.00 90.00 174 ILE A C 1
ATOM 1322 O O . ILE A 1 174 ? 10.407 -5.783 -23.888 1.00 90.00 174 ILE A O 1
ATOM 1326 N N . ASP A 1 175 ? 9.573 -3.704 -24.097 1.00 87.06 175 ASP A N 1
ATOM 1327 C CA . ASP A 1 175 ? 9.597 -3.650 -25.567 1.00 87.06 175 ASP A CA 1
ATOM 1328 C C . ASP A 1 175 ? 8.949 -4.876 -26.248 1.00 87.06 175 ASP A C 1
ATOM 1330 O O . ASP A 1 175 ? 9.383 -5.346 -27.294 1.00 87.06 175 ASP A O 1
ATOM 1334 N N . GLY A 1 176 ? 7.885 -5.410 -25.634 1.00 86.81 176 GLY A N 1
ATOM 1335 C CA . GLY A 1 176 ? 7.162 -6.597 -26.111 1.00 86.81 176 GLY A CA 1
ATOM 1336 C C . GLY A 1 176 ? 7.788 -7.938 -25.712 1.00 86.81 176 GLY A C 1
ATOM 1337 O O . GLY A 1 176 ? 7.149 -8.975 -25.883 1.00 86.81 176 GLY A O 1
ATOM 1338 N N . GLU A 1 177 ? 8.982 -7.940 -25.118 1.00 92.19 177 GLU A N 1
ATOM 1339 C CA . GLU A 1 177 ? 9.653 -9.147 -24.641 1.00 92.19 177 GLU A CA 1
ATOM 1340 C C . GLU A 1 177 ? 9.405 -9.395 -23.151 1.00 92.19 177 GLU A C 1
ATOM 1342 O O . GLU A 1 177 ? 9.504 -8.503 -22.303 1.00 92.19 177 GLU A O 1
ATOM 1347 N N . ARG A 1 178 ? 9.110 -10.653 -22.811 1.00 95.06 178 ARG A N 1
ATOM 1348 C CA . ARG A 1 178 ? 8.870 -11.076 -21.431 1.00 95.06 178 ARG A CA 1
ATOM 1349 C C . ARG A 1 178 ? 10.185 -11.439 -20.748 1.00 95.06 178 ARG A C 1
ATOM 1351 O O . ARG A 1 178 ? 10.795 -12.458 -21.058 1.00 95.06 178 ARG A O 1
ATOM 1358 N N . GLN A 1 179 ? 10.581 -10.654 -19.752 1.00 95.31 179 GLN A N 1
ATOM 1359 C CA . GLN A 1 179 ? 11.731 -10.947 -18.900 1.00 95.31 179 GLN A CA 1
ATOM 1360 C C . GLN A 1 179 ? 11.271 -11.518 -17.562 1.00 95.31 179 GLN A C 1
ATOM 1362 O O . GLN A 1 179 ? 10.365 -10.980 -16.927 1.00 95.31 179 GLN A O 1
ATOM 1367 N N . ARG A 1 180 ? 11.926 -12.590 -17.108 1.00 96.31 180 ARG A N 1
ATOM 1368 C CA . ARG A 1 180 ? 11.692 -13.199 -15.793 1.00 96.31 180 ARG A CA 1
ATOM 1369 C C . ARG A 1 180 ? 12.962 -13.129 -14.957 1.00 96.31 180 ARG A C 1
ATOM 1371 O O . ARG A 1 180 ? 14.059 -13.367 -15.457 1.00 96.31 180 ARG A O 1
ATOM 1378 N N . ARG A 1 181 ? 12.809 -12.816 -13.674 1.00 95.88 181 ARG A N 1
ATOM 1379 C CA . ARG A 1 181 ? 13.891 -12.750 -12.694 1.00 95.88 181 ARG A CA 1
ATOM 1380 C C . ARG A 1 181 ? 13.522 -13.582 -11.476 1.00 95.88 181 ARG A C 1
ATOM 1382 O O . ARG A 1 181 ? 12.393 -13.526 -11.001 1.00 95.88 181 ARG A O 1
ATOM 1389 N N . THR A 1 182 ? 14.485 -14.334 -10.963 1.00 95.94 182 THR A N 1
ATOM 1390 C CA . THR A 1 182 ? 14.358 -15.152 -9.752 1.00 95.94 182 THR A CA 1
ATOM 1391 C C . THR A 1 182 ? 15.426 -14.747 -8.736 1.00 95.94 182 THR A C 1
ATOM 1393 O O . THR A 1 182 ? 16.356 -14.003 -9.062 1.00 95.94 182 THR A O 1
ATOM 1396 N N . GLY A 1 183 ? 15.282 -15.192 -7.484 1.00 93.00 183 GLY A N 1
ATOM 1397 C CA . GLY A 1 183 ? 16.251 -14.900 -6.422 1.00 93.00 183 GLY A CA 1
ATOM 1398 C C . GLY A 1 183 ? 16.288 -13.424 -6.006 1.00 93.00 183 GLY A C 1
ATOM 1399 O O . GLY A 1 183 ? 17.323 -12.933 -5.555 1.00 93.00 183 GLY A O 1
ATOM 1400 N N . ILE A 1 184 ? 15.182 -12.695 -6.179 1.00 94.06 184 ILE A N 1
ATOM 1401 C CA . ILE A 1 184 ? 15.062 -11.295 -5.744 1.00 94.06 184 ILE A CA 1
ATOM 1402 C C . ILE A 1 184 ? 15.097 -11.248 -4.214 1.00 94.06 184 ILE A C 1
ATOM 1404 O O . ILE A 1 184 ? 14.527 -12.124 -3.580 1.00 94.06 184 ILE A O 1
ATOM 1408 N N . GLN A 1 185 ? 15.765 -10.256 -3.610 1.00 90.06 185 GLN A N 1
ATOM 1409 C CA . GLN A 1 185 ? 15.913 -10.129 -2.150 1.00 90.06 185 GLN A CA 1
ATOM 1410 C C . GLN A 1 185 ? 14.599 -9.728 -1.444 1.00 90.06 185 GLN A C 1
ATOM 1412 O O . GLN A 1 185 ? 13.693 -9.209 -2.071 1.00 90.06 185 GLN A O 1
ATOM 1417 N N . ALA A 1 186 ? 14.436 -10.014 -0.142 1.00 87.50 186 ALA A N 1
ATOM 1418 C CA . ALA A 1 186 ? 13.142 -9.890 0.582 1.00 87.50 186 ALA A CA 1
ATOM 1419 C C . ALA A 1 186 ? 12.967 -8.467 1.043 1.00 87.50 186 ALA A C 1
ATOM 1421 O O . ALA A 1 186 ? 11.954 -7.830 0.791 1.00 87.50 186 ALA A O 1
ATOM 1422 N N . SER A 1 187 ? 14.078 -7.932 1.520 1.00 87.12 187 SER A N 1
ATOM 1423 C CA . SER A 1 187 ? 14.315 -6.518 1.680 1.00 87.12 187 SER A CA 1
ATOM 1424 C C . SER A 1 187 ? 13.848 -5.651 0.512 1.00 87.12 187 SER A C 1
ATOM 1426 O O . SER A 1 187 ? 13.357 -4.551 0.734 1.00 87.12 187 SER A O 1
ATOM 1428 N N . TYR A 1 188 ? 13.962 -6.124 -0.735 1.00 92.69 188 TYR A N 1
ATOM 1429 C CA . TYR A 1 188 ? 13.511 -5.349 -1.894 1.00 92.69 188 TYR A CA 1
ATOM 1430 C C . TYR A 1 188 ? 11.991 -5.207 -1.907 1.00 92.69 188 TYR A C 1
ATOM 1432 O O . TYR A 1 188 ? 11.486 -4.107 -2.104 1.00 92.69 188 TYR A O 1
ATOM 1440 N N . PHE A 1 189 ? 11.266 -6.292 -1.641 1.00 91.81 189 PHE A N 1
ATOM 1441 C CA . PHE A 1 189 ? 9.809 -6.267 -1.543 1.00 91.81 189 PHE A CA 1
ATOM 1442 C C . PHE A 1 189 ? 9.342 -5.421 -0.361 1.00 91.81 189 PHE A C 1
ATOM 1444 O O . PHE A 1 189 ? 8.438 -4.615 -0.532 1.00 91.81 189 PHE A O 1
ATOM 1451 N N . GLN A 1 190 ? 10.010 -5.510 0.792 1.00 88.88 190 GLN A N 1
ATOM 1452 C CA . GLN A 1 190 ? 9.689 -4.689 1.964 1.00 88.88 190 GLN A CA 1
ATOM 1453 C C . GLN A 1 190 ? 9.815 -3.184 1.680 1.00 88.88 190 GLN A C 1
ATOM 1455 O O . GLN A 1 190 ? 8.923 -2.411 2.026 1.00 88.88 190 GLN A O 1
ATOM 1460 N N . LEU A 1 191 ? 10.894 -2.768 1.008 1.00 89.44 191 LEU A N 1
ATOM 1461 C CA . LEU A 1 191 ? 11.117 -1.373 0.618 1.00 89.44 191 LEU A CA 1
ATOM 1462 C C . LEU A 1 191 ? 10.066 -0.877 -0.387 1.00 89.44 191 LEU A C 1
ATOM 1464 O O . LEU A 1 191 ? 9.527 0.220 -0.237 1.00 89.44 191 LEU A O 1
ATOM 1468 N N . LEU A 1 192 ? 9.745 -1.687 -1.399 1.00 93.56 192 LEU A N 1
ATOM 1469 C CA . LEU A 1 192 ? 8.729 -1.336 -2.394 1.00 93.56 192 LEU A CA 1
ATOM 1470 C C . LEU A 1 192 ? 7.320 -1.322 -1.796 1.00 93.56 192 LEU A C 1
ATOM 1472 O O . LEU A 1 192 ? 6.539 -0.432 -2.125 1.00 93.56 192 LEU A O 1
ATOM 1476 N N . ARG A 1 193 ? 7.013 -2.251 -0.884 1.00 91.12 193 ARG A N 1
ATOM 1477 C CA . ARG A 1 193 ? 5.765 -2.269 -0.118 1.00 91.12 193 ARG A CA 1
ATOM 1478 C C . ARG A 1 193 ? 5.610 -0.989 0.688 1.00 91.12 193 ARG A C 1
ATOM 1480 O O . ARG A 1 193 ? 4.574 -0.343 0.589 1.00 91.12 193 ARG A O 1
ATOM 1487 N N . ALA A 1 194 ? 6.648 -0.601 1.433 1.00 85.81 194 ALA A N 1
ATOM 1488 C CA . ALA A 1 194 ? 6.625 0.625 2.219 1.00 85.81 194 ALA A CA 1
ATOM 1489 C C . ALA A 1 194 ? 6.333 1.845 1.339 1.00 85.81 194 ALA A C 1
ATOM 1491 O O . ALA A 1 194 ? 5.459 2.627 1.689 1.00 85.81 194 ALA A O 1
ATOM 1492 N N . CYS A 1 195 ? 6.975 1.958 0.171 1.00 88.69 195 CYS A N 1
ATOM 1493 C CA . CYS A 1 195 ? 6.686 3.027 -0.787 1.00 88.69 195 CYS A CA 1
ATOM 1494 C C . CYS A 1 195 ? 5.264 2.956 -1.369 1.00 88.69 195 CYS A C 1
ATOM 1496 O O . CYS A 1 195 ? 4.653 3.998 -1.572 1.00 88.69 195 CYS A O 1
ATOM 1498 N N . ALA A 1 196 ? 4.737 1.759 -1.643 1.00 87.50 196 ALA A N 1
ATOM 1499 C CA . ALA A 1 196 ? 3.386 1.572 -2.179 1.00 87.50 196 ALA A CA 1
ATOM 1500 C C . ALA A 1 196 ? 2.277 1.869 -1.156 1.00 87.50 196 ALA A C 1
ATOM 1502 O O . ALA A 1 196 ? 1.171 2.256 -1.529 1.00 87.50 196 ALA A O 1
ATOM 1503 N N . GLU A 1 197 ? 2.559 1.681 0.133 1.00 83.25 197 GLU A N 1
ATOM 1504 C CA . GLU A 1 197 ? 1.663 2.047 1.235 1.00 83.25 197 GLU A CA 1
ATOM 1505 C C . GLU A 1 197 ? 1.811 3.517 1.654 1.00 83.25 197 GLU A C 1
ATOM 1507 O O . GLU A 1 197 ? 0.904 4.079 2.273 1.00 83.25 197 GLU A O 1
ATOM 1512 N N . TYR A 1 198 ? 2.957 4.137 1.365 1.00 76.69 198 TYR A N 1
ATOM 1513 C CA . TYR A 1 198 ? 3.241 5.508 1.764 1.00 76.69 198 TYR A CA 1
ATOM 1514 C C . TYR A 1 198 ? 2.389 6.497 0.966 1.00 76.69 198 TYR A C 1
ATOM 1516 O O . TYR A 1 198 ? 2.329 6.451 -0.261 1.00 76.69 198 TYR A O 1
ATOM 1524 N N . ARG A 1 199 ? 1.739 7.433 1.665 1.00 68.69 199 ARG A N 1
ATOM 1525 C CA . ARG A 1 199 ? 0.965 8.496 1.018 1.00 68.69 199 ARG A CA 1
ATOM 1526 C C . ARG A 1 199 ? 1.871 9.683 0.711 1.00 68.69 199 ARG A C 1
ATOM 1528 O O . ARG A 1 199 ? 2.365 10.341 1.625 1.00 68.69 199 ARG A O 1
ATOM 1535 N N . GLY A 1 200 ? 2.054 9.969 -0.574 1.00 75.88 200 GLY A N 1
ATOM 1536 C CA . GLY A 1 200 ? 2.957 11.009 -1.057 1.00 75.88 200 GLY A CA 1
ATOM 1537 C C . GLY A 1 200 ? 4.370 10.472 -1.264 1.00 75.88 200 GLY A C 1
ATOM 1538 O O . GLY A 1 200 ? 4.551 9.377 -1.788 1.00 75.88 200 GLY A O 1
ATOM 1539 N N . TYR A 1 201 ? 5.372 11.248 -0.860 1.00 84.50 201 TYR A N 1
ATOM 1540 C CA . TYR A 1 201 ? 6.764 10.962 -1.191 1.00 84.50 201 TYR A CA 1
ATOM 1541 C C . TYR A 1 201 ? 7.501 10.250 -0.061 1.00 84.50 201 TYR A C 1
ATOM 1543 O O . TYR A 1 201 ? 7.612 10.754 1.054 1.00 84.50 201 TYR A O 1
ATOM 1551 N N . TYR A 1 202 ? 8.009 9.073 -0.391 1.00 83.56 202 TYR A N 1
ATOM 1552 C CA . TYR A 1 202 ? 8.760 8.168 0.455 1.00 83.56 202 TYR A CA 1
ATOM 1553 C C . TYR A 1 202 ? 10.268 8.417 0.313 1.00 83.56 202 TYR A C 1
ATOM 1555 O O . TYR A 1 202 ? 10.819 8.314 -0.787 1.00 83.56 202 TYR A O 1
ATOM 1563 N N . ASP A 1 203 ? 10.953 8.702 1.423 1.00 86.44 203 ASP A N 1
ATOM 1564 C CA . ASP A 1 203 ? 12.419 8.681 1.501 1.00 86.44 203 ASP A CA 1
ATOM 1565 C C . ASP A 1 203 ? 12.871 7.410 2.253 1.00 86.44 203 ASP A C 1
ATOM 1567 O O . ASP A 1 203 ? 12.720 7.340 3.476 1.00 86.44 203 ASP A O 1
ATOM 1571 N N . PRO A 1 204 ? 13.489 6.426 1.567 1.00 83.69 204 PRO A N 1
ATOM 1572 C CA . PRO A 1 204 ? 13.985 5.202 2.191 1.00 83.69 204 PRO A CA 1
ATOM 1573 C C . PRO A 1 204 ? 14.992 5.420 3.328 1.00 83.69 204 PRO A C 1
ATOM 1575 O O . PRO A 1 204 ? 15.146 4.544 4.170 1.00 83.69 204 PRO A O 1
ATOM 1578 N N . GLY A 1 205 ? 15.732 6.532 3.315 1.00 81.94 205 GLY A N 1
ATOM 1579 C CA . GLY A 1 205 ? 16.758 6.850 4.310 1.00 81.94 205 GLY A CA 1
ATOM 1580 C C . GLY A 1 205 ? 16.296 7.760 5.445 1.00 81.94 205 GLY A C 1
ATOM 1581 O O . GLY A 1 205 ? 17.063 7.942 6.382 1.00 81.94 205 GLY A O 1
ATOM 1582 N N . ALA A 1 206 ? 15.096 8.339 5.361 1.00 76.81 206 ALA A N 1
ATOM 1583 C CA . ALA A 1 206 ? 14.523 9.161 6.431 1.00 76.81 206 ALA A CA 1
ATOM 1584 C C . ALA A 1 206 ? 13.267 8.532 7.059 1.00 76.81 206 ALA A C 1
ATOM 1586 O O . ALA A 1 206 ? 12.895 8.888 8.179 1.00 76.81 206 ALA A O 1
ATOM 1587 N N . ASP A 1 207 ? 12.599 7.603 6.364 1.00 68.12 207 ASP A N 1
ATOM 1588 C CA . ASP A 1 207 ? 11.459 6.883 6.920 1.00 68.12 207 ASP A CA 1
ATOM 1589 C C . ASP A 1 207 ? 11.935 5.748 7.844 1.00 68.12 207 ASP A C 1
ATOM 1591 O O . ASP A 1 207 ? 12.407 4.699 7.399 1.00 68.12 207 ASP A O 1
ATOM 1595 N N . LEU A 1 208 ? 11.753 5.977 9.150 1.00 53.06 208 LEU A N 1
ATOM 1596 C CA . LEU A 1 208 ? 12.218 5.179 10.298 1.00 53.06 208 LEU A CA 1
ATOM 1597 C C . LEU A 1 208 ? 11.755 3.703 10.317 1.00 53.06 208 LEU A C 1
ATOM 1599 O O . LEU A 1 208 ? 12.004 2.993 11.290 1.00 53.06 208 LEU A O 1
ATOM 1603 N N . ARG A 1 209 ? 11.030 3.213 9.300 1.00 59.00 209 ARG A N 1
ATOM 1604 C CA . ARG A 1 209 ? 10.582 1.806 9.227 1.00 59.00 209 ARG A CA 1
ATOM 1605 C C . ARG A 1 209 ? 11.739 0.815 9.082 1.00 59.00 209 ARG A C 1
ATOM 1607 O O . ARG A 1 209 ? 11.536 -0.366 9.352 1.00 59.00 209 ARG A O 1
ATOM 1614 N N . PHE A 1 210 ? 12.916 1.271 8.651 1.00 58.91 210 PHE A N 1
ATOM 1615 C CA . PHE A 1 210 ? 14.057 0.400 8.355 1.00 58.91 210 PHE A CA 1
ATOM 1616 C C . PHE A 1 210 ? 15.396 0.876 8.929 1.00 58.91 210 PHE A C 1
ATOM 1618 O O . PHE A 1 210 ? 16.448 0.411 8.474 1.00 58.91 210 PHE A O 1
ATOM 1625 N N . ASP A 1 211 ? 15.367 1.773 9.917 1.00 52.44 211 ASP A N 1
ATOM 1626 C CA . ASP A 1 211 ? 16.574 2.192 10.630 1.00 52.44 211 ASP A CA 1
ATOM 1627 C C . ASP A 1 211 ? 17.318 0.957 11.156 1.00 52.44 211 ASP A C 1
ATOM 1629 O O . ASP A 1 211 ? 16.709 0.018 11.665 1.00 52.44 211 ASP A O 1
ATOM 1633 N N . GLU A 1 212 ? 18.638 0.927 10.958 1.00 58.41 212 GLU A N 1
ATOM 1634 C CA . GLU A 1 212 ? 19.543 -0.176 11.334 1.00 58.41 212 GLU A CA 1
ATOM 1635 C C . GLU A 1 212 ? 19.360 -1.507 10.569 1.00 58.41 212 GLU A C 1
ATOM 1637 O O . GLU A 1 212 ? 20.251 -2.358 10.609 1.00 58.41 212 GLU A O 1
ATOM 1642 N N . ILE A 1 213 ? 18.278 -1.683 9.797 1.00 64.12 213 ILE A N 1
ATOM 1643 C CA . ILE A 1 213 ? 18.032 -2.894 8.988 1.00 64.12 213 ILE A CA 1
ATOM 1644 C C . ILE A 1 213 ? 18.840 -2.858 7.681 1.00 64.12 213 ILE A C 1
ATOM 1646 O O . ILE A 1 213 ? 19.346 -3.887 7.217 1.00 64.12 213 ILE A O 1
ATOM 1650 N N . TYR A 1 214 ? 19.008 -1.673 7.086 1.00 69.12 214 TYR A N 1
ATOM 1651 C CA . TYR A 1 214 ? 19.757 -1.489 5.841 1.00 69.12 214 TYR A CA 1
ATOM 1652 C C . TYR A 1 214 ? 20.951 -0.560 6.023 1.00 69.12 214 TYR A C 1
ATOM 1654 O O . TYR A 1 214 ? 20.811 0.573 6.463 1.00 69.12 214 TYR A O 1
ATOM 1662 N N . LYS A 1 215 ? 22.130 -1.011 5.575 1.00 75.44 215 LYS A N 1
ATOM 1663 C CA . LYS A 1 215 ? 23.337 -0.167 5.518 1.00 75.44 215 LYS A CA 1
ATOM 1664 C C . LYS A 1 215 ? 23.199 1.011 4.545 1.00 75.44 215 LYS A C 1
ATOM 1666 O O . LYS A 1 215 ? 23.822 2.039 4.758 1.00 75.44 215 LYS A O 1
ATOM 1671 N N . ASP A 1 216 ? 22.416 0.838 3.480 1.00 85.00 216 ASP A N 1
ATOM 1672 C CA . ASP A 1 216 ? 22.096 1.881 2.500 1.00 85.00 216 ASP A CA 1
ATOM 1673 C C . ASP A 1 216 ? 20.687 1.632 1.917 1.00 85.00 216 ASP A C 1
ATOM 1675 O O . ASP A 1 216 ? 20.531 0.938 0.902 1.00 85.00 216 ASP A O 1
ATOM 1679 N N . PRO A 1 217 ? 19.626 2.123 2.582 1.00 84.25 217 PRO A N 1
ATOM 1680 C CA . PRO A 1 217 ? 18.253 1.896 2.141 1.00 84.25 217 PRO A CA 1
ATOM 1681 C C . PRO A 1 217 ? 17.947 2.577 0.801 1.00 84.25 217 PRO A C 1
ATOM 1683 O O . PRO A 1 217 ? 17.174 2.035 0.009 1.00 84.25 217 PRO A O 1
ATOM 1686 N N . LYS A 1 218 ? 18.595 3.709 0.486 1.00 87.31 218 LYS A N 1
ATOM 1687 C CA . LYS A 1 218 ? 18.406 4.427 -0.786 1.00 87.31 218 LYS A CA 1
ATOM 1688 C C . LYS A 1 218 ? 18.934 3.606 -1.957 1.00 87.31 218 LYS A C 1
ATOM 1690 O O . LYS A 1 218 ? 18.210 3.382 -2.930 1.00 87.31 218 LYS A O 1
ATOM 1695 N N . GLN A 1 219 ? 20.160 3.091 -1.855 1.00 90.12 219 GLN A N 1
ATOM 1696 C CA . GLN A 1 219 ? 20.724 2.226 -2.892 1.00 90.12 219 GLN A CA 1
ATOM 1697 C C . GLN A 1 219 ? 19.935 0.916 -3.028 1.00 90.12 219 GLN A C 1
ATOM 1699 O O . GLN A 1 219 ? 19.699 0.452 -4.149 1.00 90.12 219 GLN A O 1
ATOM 1704 N N . ASN A 1 220 ? 19.492 0.329 -1.913 1.00 90.12 220 ASN A N 1
ATOM 1705 C CA . ASN A 1 220 ? 18.666 -0.876 -1.944 1.00 90.12 220 ASN A CA 1
ATOM 1706 C C . ASN A 1 220 ? 17.307 -0.633 -2.607 1.00 90.12 220 ASN A C 1
ATOM 1708 O O . ASN A 1 220 ? 16.878 -1.478 -3.389 1.00 90.12 220 ASN A O 1
ATOM 1712 N N . PHE A 1 221 ? 16.674 0.523 -2.386 1.00 92.69 221 PHE A N 1
ATOM 1713 C CA . PHE A 1 221 ? 15.428 0.881 -3.066 1.00 92.69 221 PHE A CA 1
ATOM 1714 C C . PHE A 1 221 ? 15.625 0.983 -4.583 1.00 92.69 221 PHE A C 1
ATOM 1716 O O . PHE A 1 221 ? 14.853 0.418 -5.357 1.00 92.69 221 PHE A O 1
ATOM 1723 N N . VAL A 1 222 ? 16.704 1.635 -5.032 1.00 93.38 222 VAL A N 1
ATOM 1724 C CA . VAL A 1 222 ? 17.026 1.727 -6.467 1.00 93.38 222 VAL A CA 1
ATOM 1725 C C . VAL A 1 222 ? 17.210 0.337 -7.080 1.00 93.38 222 VAL A C 1
ATOM 1727 O O . VAL A 1 222 ? 16.675 0.069 -8.158 1.00 93.38 222 VAL A O 1
ATOM 1730 N N . ARG A 1 223 ? 17.916 -0.567 -6.389 1.00 94.25 223 ARG A N 1
ATOM 1731 C CA . ARG A 1 223 ? 18.100 -1.957 -6.836 1.00 94.25 223 ARG A CA 1
ATOM 1732 C C . ARG A 1 223 ? 16.794 -2.754 -6.824 1.00 94.25 223 ARG A C 1
ATOM 1734 O O . ARG A 1 223 ? 16.568 -3.541 -7.742 1.00 94.25 223 ARG A O 1
ATOM 1741 N N . ALA A 1 224 ? 15.934 -2.531 -5.831 1.00 94.19 224 ALA A N 1
ATOM 1742 C CA . ALA A 1 224 ? 14.607 -3.134 -5.744 1.00 94.19 224 ALA A CA 1
ATOM 1743 C C . ALA A 1 224 ? 13.741 -2.729 -6.940 1.00 94.19 224 ALA A C 1
ATOM 1745 O O . ALA A 1 224 ? 13.239 -3.591 -7.663 1.00 94.19 224 ALA A O 1
ATOM 1746 N N . ARG A 1 225 ? 13.673 -1.424 -7.224 1.00 94.94 225 ARG A N 1
ATOM 1747 C CA . ARG A 1 225 ? 12.975 -0.878 -8.391 1.00 94.94 225 ARG A CA 1
ATOM 1748 C C . ARG A 1 225 ? 13.524 -1.459 -9.694 1.00 94.94 225 ARG A C 1
ATOM 1750 O O . ARG A 1 225 ? 12.758 -1.958 -10.506 1.00 94.94 225 ARG A O 1
ATOM 1757 N N . GLN A 1 226 ? 14.848 -1.510 -9.863 1.00 94.94 226 GLN A N 1
ATOM 1758 C CA . GLN A 1 226 ? 15.486 -2.132 -11.034 1.00 94.94 226 GLN A CA 1
ATOM 1759 C C . GLN A 1 226 ? 15.187 -3.627 -11.190 1.00 94.94 226 GLN A C 1
ATOM 1761 O O . GLN A 1 226 ? 15.297 -4.154 -12.301 1.00 94.94 226 GLN A O 1
ATOM 1766 N N . ALA A 1 227 ? 14.865 -4.335 -10.108 1.00 95.12 227 ALA A N 1
A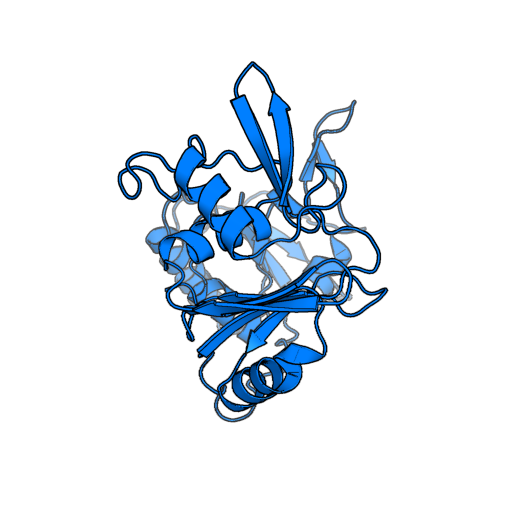TOM 1767 C CA . ALA A 1 227 ? 14.545 -5.755 -10.160 1.00 95.12 227 ALA A CA 1
ATOM 1768 C C . ALA A 1 227 ? 13.106 -6.038 -10.600 1.00 95.12 227 ALA A C 1
ATOM 1770 O O . ALA A 1 227 ? 12.877 -7.097 -11.180 1.00 95.12 227 ALA A O 1
ATOM 1771 N N . ILE A 1 228 ? 12.181 -5.115 -10.333 1.00 96.19 228 ILE A N 1
ATOM 1772 C CA . ILE A 1 228 ? 10.736 -5.351 -10.438 1.00 96.19 228 ILE A CA 1
ATOM 1773 C C . ILE A 1 228 ? 10.074 -4.432 -11.466 1.00 96.19 228 ILE A C 1
ATOM 1775 O O . ILE A 1 228 ? 9.347 -4.906 -12.331 1.00 96.19 228 ILE A O 1
ATOM 1779 N N . ASP A 1 229 ? 10.347 -3.135 -11.400 1.00 96.38 229 ASP A N 1
ATOM 1780 C CA . ASP A 1 229 ? 9.699 -2.121 -12.228 1.00 96.38 229 ASP A CA 1
ATOM 1781 C C . ASP A 1 229 ? 10.276 -2.101 -13.658 1.00 96.38 229 ASP A C 1
ATOM 1783 O O . ASP A 1 229 ? 11.312 -2.713 -13.954 1.00 96.38 229 ASP A O 1
ATOM 1787 N N . VAL A 1 230 ? 9.607 -1.380 -14.553 1.00 95.06 230 VAL A N 1
ATOM 1788 C CA . VAL A 1 230 ? 10.002 -1.166 -15.947 1.00 95.06 230 VAL A CA 1
ATOM 1789 C C . VAL A 1 230 ? 10.413 0.289 -16.126 1.00 95.06 230 VAL A C 1
ATOM 1791 O O . VAL A 1 230 ? 9.726 1.199 -15.669 1.00 95.06 230 VAL A O 1
ATOM 1794 N N . LYS A 1 231 ? 11.536 0.519 -16.812 1.00 92.38 231 LYS A N 1
ATOM 1795 C CA . LYS A 1 231 ? 12.010 1.859 -17.172 1.00 92.38 231 LYS A CA 1
ATOM 1796 C C . LYS A 1 231 ? 11.849 2.063 -18.677 1.00 92.38 231 LYS A C 1
ATOM 1798 O O . LYS A 1 231 ? 12.417 1.296 -19.443 1.00 92.38 231 LYS A O 1
ATOM 1803 N N . THR A 1 232 ? 11.117 3.097 -19.085 1.00 86.06 232 THR A N 1
ATOM 1804 C CA . THR A 1 232 ? 10.916 3.496 -20.489 1.00 86.06 232 THR A CA 1
ATOM 1805 C C . THR A 1 232 ? 11.308 4.963 -20.653 1.00 86.06 232 THR A C 1
ATOM 1807 O O . THR A 1 232 ? 10.769 5.805 -19.941 1.00 86.06 232 THR A O 1
ATOM 1810 N N . ASN A 1 233 ? 12.231 5.293 -21.567 1.00 83.75 233 ASN A N 1
ATOM 1811 C CA . ASN A 1 233 ? 12.693 6.675 -21.816 1.00 83.75 233 ASN A CA 1
ATOM 1812 C C . ASN A 1 233 ? 13.040 7.445 -20.527 1.00 83.75 233 ASN A C 1
ATOM 1814 O O . ASN A 1 233 ? 12.555 8.545 -20.285 1.00 83.75 233 ASN A O 1
ATOM 1818 N N . ASP A 1 234 ? 13.825 6.808 -19.659 1.00 82.19 234 ASP A N 1
ATOM 1819 C CA . ASP A 1 234 ? 14.192 7.283 -18.320 1.00 82.19 234 ASP A CA 1
ATOM 1820 C C . ASP A 1 234 ? 13.069 7.430 -17.280 1.00 82.19 234 ASP A C 1
ATOM 1822 O O . ASP A 1 234 ? 13.364 7.697 -16.113 1.00 82.19 234 ASP A O 1
ATOM 1826 N N . ASN A 1 235 ? 11.821 7.128 -17.635 1.00 88.50 235 ASN A N 1
ATOM 1827 C CA . ASN A 1 235 ? 10.689 7.122 -16.719 1.00 88.50 235 ASN A CA 1
ATOM 1828 C C . ASN A 1 235 ? 10.388 5.703 -16.210 1.00 88.50 235 ASN A C 1
ATOM 1830 O O . ASN A 1 235 ? 10.298 4.751 -16.983 1.00 88.50 235 ASN A O 1
ATOM 1834 N N . TRP A 1 236 ? 10.240 5.552 -14.899 1.00 95.19 236 TRP A N 1
ATOM 1835 C CA . TRP A 1 236 ? 9.840 4.290 -14.266 1.00 95.19 236 TRP A CA 1
ATOM 1836 C C . TRP A 1 236 ? 8.336 4.141 -14.318 1.00 95.19 236 TRP A C 1
ATOM 1838 O O . TRP A 1 236 ? 7.675 5.132 -14.060 1.00 95.19 236 TRP A O 1
ATOM 1848 N N . LYS A 1 237 ? 7.781 2.963 -14.602 1.00 95.31 237 LYS A N 1
ATOM 1849 C CA . LYS A 1 237 ? 6.329 2.818 -14.746 1.00 95.31 237 LYS A CA 1
ATOM 1850 C C . LYS A 1 237 ? 5.581 2.906 -13.423 1.00 95.31 237 LYS A C 1
ATOM 1852 O O . LYS A 1 237 ? 4.549 3.564 -13.398 1.00 95.31 237 LYS A O 1
ATOM 1857 N N . LEU A 1 238 ? 6.089 2.306 -12.344 1.00 96.38 238 LEU A N 1
ATOM 1858 C CA . LEU A 1 238 ? 5.391 2.248 -11.052 1.00 96.38 238 LEU A CA 1
ATOM 1859 C C . LEU A 1 238 ? 5.956 3.221 -10.011 1.00 96.38 238 LEU A C 1
ATOM 1861 O O . LEU A 1 238 ? 5.212 3.990 -9.403 1.00 96.38 238 LEU A O 1
ATOM 1865 N N . PHE A 1 239 ? 7.271 3.183 -9.792 1.00 96.06 239 PHE A N 1
ATOM 1866 C CA . PHE A 1 239 ? 7.931 3.873 -8.683 1.00 96.06 239 PHE A CA 1
ATOM 1867 C C . PHE A 1 239 ? 8.698 5.095 -9.190 1.00 96.06 239 PHE A C 1
ATOM 1869 O O . PHE A 1 239 ? 9.893 5.037 -9.526 1.00 96.06 239 PHE A O 1
ATOM 1876 N N . LYS A 1 240 ? 7.994 6.226 -9.244 1.00 93.88 240 LYS A N 1
ATOM 1877 C CA . LYS A 1 240 ? 8.533 7.505 -9.709 1.00 93.88 240 LYS A CA 1
ATOM 1878 C C . LYS A 1 240 ? 9.548 8.036 -8.706 1.00 93.88 240 LYS A C 1
ATOM 1880 O O . LYS A 1 240 ? 9.488 7.725 -7.522 1.00 93.88 240 LYS A O 1
ATOM 1885 N N . SER A 1 241 ? 10.501 8.822 -9.191 1.00 93.25 241 SER A N 1
ATOM 1886 C CA . SER A 1 241 ? 11.474 9.508 -8.341 1.00 93.25 241 SER A CA 1
ATOM 1887 C C . SER A 1 241 ? 11.464 10.998 -8.623 1.00 93.25 241 SER A C 1
ATOM 1889 O O . SER A 1 241 ? 11.413 11.395 -9.787 1.00 93.25 241 SER A O 1
ATOM 1891 N N . ARG A 1 242 ? 11.603 11.798 -7.570 1.00 89.06 242 ARG A N 1
ATOM 1892 C CA . ARG A 1 242 ? 11.854 13.237 -7.642 1.00 89.06 242 ARG A CA 1
ATOM 1893 C C . ARG A 1 242 ? 13.091 13.595 -6.826 1.00 89.06 242 ARG A C 1
ATOM 1895 O O . ARG A 1 242 ? 13.428 12.888 -5.881 1.00 89.06 242 ARG A O 1
ATOM 1902 N N . ILE A 1 243 ? 13.751 14.689 -7.191 1.00 88.38 243 ILE A N 1
ATOM 1903 C CA . ILE A 1 243 ? 14.863 15.245 -6.417 1.00 88.38 243 ILE A CA 1
ATOM 1904 C C . ILE A 1 243 ? 14.342 16.437 -5.615 1.00 88.38 243 ILE A C 1
ATOM 1906 O O . ILE A 1 243 ? 13.752 17.349 -6.194 1.00 88.38 243 ILE A O 1
ATOM 1910 N N . VAL A 1 244 ? 14.559 16.418 -4.303 1.00 83.00 244 VAL A N 1
ATOM 1911 C CA . VAL A 1 244 ? 14.217 17.491 -3.357 1.00 83.00 244 VAL A CA 1
ATOM 1912 C C . VAL A 1 244 ? 15.462 17.746 -2.517 1.00 83.00 244 VAL A C 1
ATOM 1914 O O . VAL A 1 244 ? 16.067 16.788 -2.064 1.00 83.00 244 VAL A O 1
ATOM 1917 N N . ASP A 1 245 ? 15.899 18.998 -2.370 1.00 81.06 245 ASP A N 1
ATOM 1918 C CA . ASP A 1 245 ? 17.018 19.394 -1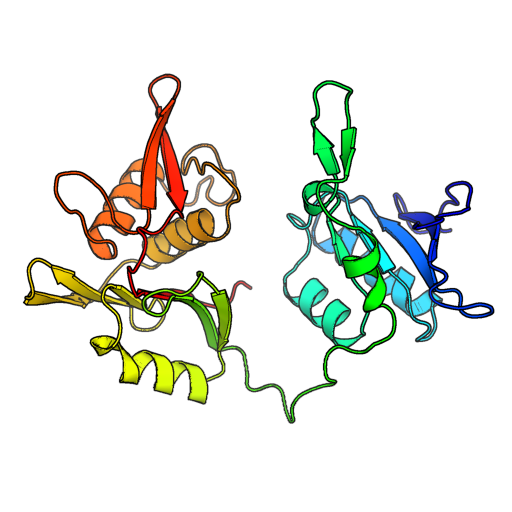.493 1.00 81.06 245 ASP A CA 1
ATOM 1919 C C . ASP A 1 245 ? 18.285 18.506 -1.577 1.00 81.06 245 ASP A C 1
ATOM 1921 O O . ASP A 1 245 ? 18.952 18.229 -0.583 1.00 81.06 245 ASP A O 1
ATOM 1925 N N . ASN A 1 246 ? 18.655 18.093 -2.798 1.00 81.12 246 ASN A N 1
ATOM 1926 C CA . ASN A 1 246 ? 19.778 17.193 -3.119 1.00 81.12 246 ASN A CA 1
ATOM 1927 C C . ASN A 1 246 ? 19.634 15.722 -2.670 1.00 81.12 246 ASN A C 1
ATOM 1929 O O . ASN A 1 246 ? 20.611 14.971 -2.738 1.00 81.12 246 ASN A O 1
ATOM 1933 N N . HIS A 1 247 ? 18.439 15.258 -2.298 1.00 81.19 247 HIS A N 1
ATOM 1934 C CA . HIS A 1 247 ? 18.134 13.835 -2.120 1.00 81.19 247 HIS A CA 1
ATOM 1935 C C . HIS A 1 247 ? 16.993 13.358 -3.027 1.00 81.19 247 HIS A C 1
ATOM 1937 O O . HIS A 1 247 ? 16.219 14.140 -3.570 1.00 81.19 247 HIS A O 1
ATOM 1943 N N . ALA A 1 248 ? 16.928 12.041 -3.238 1.00 86.19 248 ALA A N 1
ATOM 1944 C CA . ALA A 1 248 ? 15.876 11.404 -4.023 1.00 86.19 248 ALA A CA 1
ATOM 1945 C C . ALA A 1 248 ? 14.748 10.904 -3.117 1.00 86.19 248 ALA A C 1
ATOM 1947 O O . ALA A 1 248 ? 15.002 10.151 -2.175 1.00 86.19 248 ALA A O 1
ATOM 1948 N N . GLU A 1 249 ? 13.521 11.269 -3.467 1.00 90.19 249 GLU A N 1
ATOM 1949 C CA . GLU A 1 249 ? 12.290 10.741 -2.881 1.00 90.19 249 GLU A CA 1
ATOM 1950 C C . GLU A 1 249 ? 11.497 9.987 -3.946 1.00 90.19 249 GLU A C 1
ATOM 1952 O O . GLU A 1 249 ? 11.639 10.246 -5.148 1.00 90.19 249 GLU A O 1
ATOM 1957 N N . TYR A 1 250 ? 10.656 9.058 -3.507 1.00 91.38 250 TYR A N 1
ATOM 1958 C CA . TYR A 1 250 ? 9.951 8.132 -4.379 1.00 91.38 250 TYR A CA 1
ATOM 1959 C C . TYR A 1 250 ? 8.455 8.169 -4.137 1.00 91.38 250 TYR A C 1
ATOM 1961 O O . TYR A 1 250 ? 7.999 8.436 -3.036 1.00 91.38 250 TYR A O 1
ATOM 1969 N N . GLU A 1 251 ? 7.685 7.878 -5.168 1.00 92.88 251 GLU A N 1
ATOM 1970 C CA . GLU A 1 251 ? 6.234 7.814 -5.078 1.00 92.88 251 GLU A CA 1
ATOM 1971 C C . GLU A 1 251 ? 5.754 6.595 -5.853 1.00 92.88 251 GLU A C 1
ATOM 1973 O O . GLU A 1 251 ? 6.230 6.317 -6.960 1.00 92.88 251 GLU A O 1
ATOM 1978 N N . PHE A 1 252 ? 4.804 5.868 -5.274 1.00 92.50 252 PHE A N 1
ATOM 1979 C CA . PHE A 1 252 ? 4.073 4.850 -6.005 1.00 92.50 252 PHE A CA 1
ATOM 1980 C C . PHE A 1 252 ? 2.960 5.520 -6.809 1.00 92.50 252 PHE A C 1
ATOM 1982 O O . PHE A 1 252 ? 1.868 5.776 -6.309 1.00 92.50 252 PHE A O 1
ATOM 1989 N N . SER A 1 253 ? 3.276 5.832 -8.062 1.00 92.81 253 SER A N 1
ATOM 1990 C CA . SER A 1 253 ? 2.392 6.532 -8.991 1.00 92.81 253 SER A CA 1
ATOM 1991 C C . SER A 1 253 ? 2.454 5.821 -10.343 1.00 92.81 253 SER A C 1
ATOM 1993 O O . SER A 1 253 ? 3.251 6.199 -11.205 1.00 92.81 253 SER A O 1
ATOM 1995 N N . PRO A 1 254 ? 1.698 4.718 -10.506 1.00 93.69 254 PRO A N 1
ATOM 1996 C CA . PRO A 1 254 ? 1.713 3.928 -11.729 1.00 93.69 254 PRO A CA 1
ATOM 1997 C C . PRO A 1 254 ? 1.299 4.731 -12.962 1.00 93.69 254 PRO A C 1
ATOM 1999 O O . PRO A 1 254 ? 0.332 5.489 -12.918 1.00 93.69 254 PRO A O 1
ATOM 2002 N N . ASP A 1 255 ? 1.990 4.521 -14.084 1.00 93.06 255 ASP A N 1
ATOM 2003 C CA . ASP A 1 255 ? 1.579 5.096 -15.363 1.00 93.06 255 ASP A CA 1
ATOM 2004 C C . ASP A 1 255 ? 0.168 4.616 -15.740 1.00 93.06 255 ASP A C 1
ATOM 2006 O O . ASP A 1 255 ? -0.140 3.425 -15.572 1.00 93.06 255 ASP A O 1
ATOM 2010 N N . PRO A 1 256 ? -0.669 5.493 -16.325 1.00 87.62 256 PRO A N 1
ATOM 2011 C CA . PRO A 1 256 ? -1.983 5.108 -16.820 1.00 87.62 256 PRO A CA 1
ATOM 2012 C C . PRO A 1 256 ? -1.901 3.882 -17.737 1.00 87.62 256 PRO A C 1
ATOM 2014 O O . PRO A 1 256 ? -1.011 3.786 -18.581 1.00 87.62 256 PRO A O 1
ATOM 2017 N N . ASN A 1 257 ? -2.850 2.956 -17.593 1.00 87.69 257 ASN A N 1
ATOM 2018 C CA . ASN A 1 257 ? -2.933 1.689 -18.337 1.00 87.69 257 ASN A CA 1
ATOM 2019 C C . ASN A 1 257 ? -1.837 0.650 -18.048 1.00 87.69 257 ASN A C 1
ATOM 2021 O O . ASN A 1 257 ? -1.881 -0.432 -18.638 1.00 87.69 257 ASN A O 1
ATOM 2025 N N . THR A 1 258 ? -0.904 0.910 -17.129 1.00 93.56 258 THR A N 1
ATOM 2026 C CA . THR A 1 258 ? 0.050 -0.120 -16.696 1.00 93.56 258 THR A CA 1
ATOM 2027 C C . THR A 1 258 ? -0.681 -1.173 -15.875 1.00 93.56 258 THR A C 1
ATOM 2029 O O . THR A 1 258 ? -1.191 -0.886 -14.791 1.00 93.56 258 THR A O 1
ATOM 2032 N N . SER A 1 259 ? -0.715 -2.407 -16.377 1.00 96.12 259 SER A N 1
ATOM 2033 C CA . SER A 1 259 ? -1.229 -3.538 -15.606 1.00 96.12 259 SER A CA 1
ATOM 2034 C C . SER A 1 259 ? -0.132 -4.122 -14.731 1.00 96.12 259 SER A C 1
ATOM 2036 O O . SER A 1 259 ? 0.966 -4.425 -15.204 1.00 96.12 259 SER A O 1
ATOM 2038 N N . PHE A 1 260 ? -0.418 -4.295 -13.446 1.00 98.00 260 PHE A N 1
ATOM 2039 C CA . PHE A 1 260 ? 0.550 -4.873 -12.531 1.00 98.00 260 PHE A CA 1
ATOM 2040 C C . PHE A 1 260 ? -0.086 -5.646 -11.379 1.00 98.00 260 PHE A C 1
ATOM 2042 O O . PHE A 1 260 ? -1.227 -5.396 -10.990 1.00 98.00 260 PHE A O 1
ATOM 2049 N N . ALA A 1 261 ? 0.693 -6.553 -10.801 1.00 98.00 261 ALA A N 1
ATOM 2050 C CA . ALA A 1 261 ? 0.409 -7.187 -9.524 1.00 98.00 261 ALA A CA 1
ATOM 2051 C C . ALA A 1 261 ? 1.707 -7.295 -8.716 1.00 98.00 261 ALA A C 1
ATOM 2053 O O . ALA A 1 261 ? 2.666 -7.933 -9.149 1.00 98.00 261 ALA A O 1
ATOM 2054 N N . LEU A 1 262 ? 1.741 -6.660 -7.545 1.00 98.25 262 LEU A N 1
ATOM 2055 C CA . LEU A 1 262 ? 2.844 -6.790 -6.593 1.00 98.25 262 LEU A CA 1
ATOM 2056 C C . LEU A 1 262 ? 2.322 -7.545 -5.373 1.00 98.25 262 LEU A C 1
ATOM 2058 O O . LEU A 1 262 ? 1.410 -7.062 -4.704 1.00 98.25 262 LEU A O 1
ATOM 2062 N N . VAL A 1 263 ? 2.874 -8.727 -5.117 1.00 97.38 263 VAL A N 1
ATOM 2063 C CA . VAL A 1 263 ? 2.484 -9.639 -4.041 1.00 97.38 263 VAL A CA 1
ATOM 2064 C C . VAL A 1 263 ? 3.544 -9.598 -2.948 1.00 97.38 263 VAL A C 1
ATOM 2066 O O . VAL A 1 263 ? 4.725 -9.842 -3.200 1.00 97.38 263 VAL A O 1
ATOM 2069 N N . PHE A 1 264 ? 3.102 -9.304 -1.732 1.00 94.56 264 PHE A N 1
ATOM 2070 C CA . PHE A 1 264 ? 3.927 -9.158 -0.544 1.00 94.56 264 PHE A CA 1
ATOM 2071 C C . PHE A 1 264 ? 3.534 -10.180 0.518 1.00 94.56 264 PHE A C 1
ATOM 2073 O O . PHE A 1 264 ? 2.381 -10.619 0.593 1.00 94.56 264 PHE A O 1
ATOM 2080 N N . GLN A 1 265 ? 4.487 -10.526 1.377 1.00 87.94 265 GLN A N 1
ATOM 2081 C CA . GLN A 1 265 ? 4.190 -11.295 2.575 1.00 87.94 265 GLN A CA 1
ATOM 2082 C C . GLN A 1 265 ? 3.278 -10.493 3.517 1.00 87.94 265 GLN A C 1
ATOM 2084 O O . GLN A 1 265 ? 3.386 -9.258 3.578 1.00 87.94 265 GLN A O 1
ATOM 2089 N N . PRO A 1 266 ? 2.388 -11.170 4.267 1.00 78.69 266 PRO A N 1
ATOM 2090 C CA . PRO A 1 266 ? 1.600 -10.530 5.308 1.00 78.69 266 PRO A CA 1
ATOM 2091 C C . PRO A 1 266 ? 2.533 -9.886 6.334 1.00 78.69 266 PRO A C 1
ATOM 2093 O O . PRO A 1 266 ? 3.562 -10.450 6.706 1.00 78.69 266 PRO A O 1
ATOM 2096 N N . THR A 1 267 ? 2.185 -8.694 6.794 1.00 65.88 267 THR A N 1
ATOM 2097 C CA . THR A 1 267 ? 2.907 -8.051 7.899 1.00 65.88 267 THR A CA 1
ATOM 2098 C C . THR A 1 267 ? 2.469 -8.699 9.198 1.00 65.88 267 THR A C 1
ATOM 2100 O O . THR A 1 267 ? 1.279 -8.845 9.460 1.00 65.88 267 THR A O 1
ATOM 2103 N N . SER A 1 268 ? 3.452 -9.122 9.983 1.00 49.25 268 SER A N 1
ATOM 2104 C CA . SER A 1 268 ? 3.270 -9.602 11.355 1.00 49.25 268 SER A CA 1
ATOM 2105 C C . SER A 1 268 ? 3.161 -8.439 12.345 1.00 49.25 268 SER A C 1
ATOM 2107 O O . SER A 1 268 ? 3.817 -7.389 12.124 1.00 49.25 268 SER A O 1
#